Protein AF-A0AAD9X0M2-F1 (afdb_monomer_lite)

InterPro domains:
  IPR004158 Protein of unknown function DUF247, plant [PF03140] (26-303)
  IPR004158 Protein of unknown function DUF247, plant [PTHR31170] (20-303)

Secondary structure (DSSP, 8-state):
--GGGSHHHHTT-------PPTT--EEPPPHHHHHHHHHHHS-SS---SGGGTT-GGGHHHHHHHHHHHHHHHTTS-HHHHHHHHHHHHHHHHHHHTTEE-SSSS-SS-HHHHHHHHHHHHHHHHHHHHHHHHT---STTTS-HHHHHHHHHHTT-TTS---HHHHHHHHHHHTTT--PPPHHHHHHHHHTPPPPS----SSHHHHHHHHHHTTSPPSSS--S-----PPPHHHHHHTTPEEEEESS--GGG-EEEEEESSSEEEEEEEE-----HHHHHHHHHHHHHHHHHS-GGG-TTTTT-

pLDDT: mean 77.57, std 16.98, range [25.61, 97.94]

Sequence (304 aa):
MICFLFITGMYSIQSDKIRAPPNYCIHEVPYFFRCKSDEIFTSMLFSIGPMHYGNTELSAMEDQKRIYFEKFRSRIPDDSLEEFKSFLQREETRILNRYCYECETCPFQMDEFRRMFFYDSIFIFELLLGDYDETNDGFLNETCEQNALIKRDLLLLENQVPYFILEHLYKLLSGYQSYPSLMNLSCKFFGLRKPKQDSFTHFTDLARSSLVGVFPRDSEISNGRFLALPTAMELKKFGVIFEPVVGGSIADMKCLSAKFIVRFFKFQIPHLEVNILSECIFQNVMAFEICTYKLKYCHVCNFL

Structure (mmCIF, N/CA/C/O backbone):
data_AF-A0AAD9X0M2-F1
#
_entry.id   AF-A0AAD9X0M2-F1
#
loop_
_atom_site.group_PDB
_atom_site.id
_atom_site.type_symbol
_atom_site.label_atom_id
_atom_site.label_alt_id
_atom_site.label_comp_id
_atom_site.label_asym_id
_atom_site.label_entity_id
_atom_site.label_seq_id
_atom_site.pdbx_PDB_ins_code
_atom_site.Cartn_x
_atom_site.Cartn_y
_atom_site.Cartn_z
_atom_site.occupancy
_atom_site.B_iso_or_equiv
_atom_site.auth_seq_id
_atom_site.auth_comp_id
_atom_site.auth_asym_id
_atom_site.auth_atom_id
_atom_site.pdbx_PDB_model_num
ATOM 1 N N . MET A 1 1 ? 4.010 -7.985 -25.913 1.00 28.84 1 MET A N 1
ATOM 2 C CA . MET A 1 1 ? 5.074 -7.337 -26.722 1.00 28.84 1 MET A CA 1
ATOM 3 C C . MET A 1 1 ? 4.571 -5.990 -27.261 1.00 28.84 1 MET A C 1
ATOM 5 O O . MET A 1 1 ? 4.515 -5.802 -28.467 1.00 28.84 1 MET A O 1
ATOM 9 N N . ILE A 1 2 ? 4.151 -5.077 -26.369 1.00 25.61 2 ILE A N 1
ATOM 10 C CA . ILE A 1 2 ? 3.570 -3.758 -26.724 1.00 25.61 2 ILE A CA 1
ATOM 11 C C . ILE A 1 2 ? 4.231 -2.592 -25.939 1.00 25.61 2 ILE A C 1
ATOM 13 O O . ILE A 1 2 ? 4.160 -1.453 -26.384 1.00 25.61 2 ILE A O 1
ATOM 17 N N . CYS A 1 3 ? 4.980 -2.840 -24.854 1.00 31.09 3 CYS A N 1
ATOM 18 C CA . CYS A 1 3 ? 5.477 -1.759 -23.981 1.00 31.09 3 CYS A CA 1
ATOM 19 C C . CYS A 1 3 ? 6.647 -0.910 -24.530 1.00 31.09 3 CYS A C 1
ATOM 21 O O . CYS A 1 3 ? 6.732 0.271 -24.214 1.00 31.09 3 CYS A O 1
ATOM 23 N N . PHE A 1 4 ? 7.505 -1.441 -25.409 1.00 34.78 4 PHE A N 1
ATOM 24 C CA . PHE A 1 4 ? 8.792 -0.792 -25.728 1.00 34.78 4 PHE A CA 1
ATOM 25 C C . PHE A 1 4 ? 8.733 0.456 -26.632 1.00 34.78 4 PHE A C 1
ATOM 27 O O . PHE A 1 4 ? 9.728 1.166 -26.747 1.00 34.78 4 PHE A O 1
ATOM 34 N N . LEU A 1 5 ? 7.615 0.738 -27.311 1.00 28.83 5 LEU A N 1
ATOM 35 C CA . LEU A 1 5 ? 7.560 1.791 -28.343 1.00 28.83 5 LEU A CA 1
ATOM 36 C C . LEU A 1 5 ? 7.372 3.222 -27.805 1.00 28.83 5 LEU A C 1
ATOM 38 O O . LEU A 1 5 ? 7.461 4.161 -28.590 1.00 28.83 5 LEU A O 1
ATOM 42 N N . PHE A 1 6 ? 7.111 3.421 -26.509 1.00 41.66 6 PHE A N 1
ATOM 43 C CA . PHE A 1 6 ? 6.518 4.685 -26.039 1.00 41.66 6 PHE A CA 1
ATOM 44 C C . PHE A 1 6 ? 7.316 5.484 -25.009 1.00 41.66 6 PHE A C 1
ATOM 46 O O . PHE A 1 6 ? 6.969 6.639 -24.766 1.00 41.66 6 PHE A O 1
ATOM 53 N N . ILE A 1 7 ? 8.404 4.934 -24.470 1.00 44.00 7 ILE A N 1
ATOM 54 C CA . ILE A 1 7 ? 9.217 5.602 -23.443 1.00 44.00 7 ILE A CA 1
ATOM 55 C C . ILE A 1 7 ? 9.746 6.959 -23.955 1.00 44.00 7 ILE A C 1
ATOM 57 O O . ILE A 1 7 ? 9.705 7.956 -23.242 1.00 44.00 7 ILE A O 1
ATOM 61 N N . THR A 1 8 ? 10.119 7.060 -25.237 1.00 39.28 8 THR A N 1
ATOM 62 C CA . THR A 1 8 ? 10.645 8.298 -25.844 1.00 39.28 8 THR A CA 1
ATOM 63 C C . THR A 1 8 ? 9.617 9.427 -25.987 1.00 39.28 8 THR A C 1
ATOM 65 O O . THR A 1 8 ? 10.009 10.591 -25.945 1.00 39.28 8 THR A O 1
ATOM 68 N N . GLY A 1 9 ? 8.320 9.118 -26.111 1.00 37.53 9 GLY A N 1
ATOM 69 C CA . GLY A 1 9 ? 7.240 10.116 -26.192 1.00 37.53 9 GLY A CA 1
ATOM 70 C C . GLY A 1 9 ? 6.707 10.580 -24.831 1.00 37.53 9 GLY A C 1
ATOM 71 O O . GLY A 1 9 ? 6.019 11.594 -24.750 1.00 37.53 9 GLY A O 1
ATOM 72 N N . MET A 1 10 ? 7.030 9.857 -23.755 1.00 43.94 10 MET A N 1
ATOM 73 C CA . MET A 1 10 ? 6.587 10.164 -22.388 1.00 43.94 10 MET A CA 1
ATOM 74 C C . MET A 1 10 ? 7.434 11.266 -21.732 1.00 43.94 10 MET A C 1
ATOM 76 O O . MET A 1 10 ? 6.957 11.976 -20.853 1.00 43.94 10 MET A O 1
ATOM 80 N N . TYR A 1 11 ? 8.668 11.473 -22.200 1.00 45.69 11 TYR A N 1
ATOM 81 C CA . TYR A 1 11 ? 9.598 12.463 -21.642 1.00 45.69 11 TYR A CA 1
ATOM 82 C C . TYR A 1 11 ? 9.316 13.921 -22.040 1.00 45.69 11 TYR A C 1
ATOM 84 O O . TYR A 1 11 ? 9.927 14.828 -21.478 1.00 45.69 11 TYR A O 1
ATOM 92 N N . SER A 1 12 ? 8.417 14.164 -22.999 1.00 36.25 12 SER A N 1
ATOM 93 C CA . SER A 1 12 ? 8.035 15.513 -23.449 1.00 36.25 12 SER A CA 1
ATOM 94 C C . SER A 1 12 ? 6.849 16.119 -22.693 1.00 36.25 12 SER A C 1
ATOM 96 O O . SER A 1 12 ? 6.500 17.265 -22.955 1.00 36.25 12 SER A O 1
ATOM 98 N N . ILE A 1 13 ? 6.240 15.388 -21.754 1.00 44.09 13 ILE A N 1
ATOM 99 C CA . ILE A 1 13 ? 5.098 15.859 -20.960 1.00 44.09 13 ILE A CA 1
ATOM 100 C C . ILE A 1 13 ? 5.525 15.899 -19.489 1.00 44.09 13 ILE A C 1
ATOM 102 O O . ILE A 1 13 ? 5.068 15.123 -18.659 1.00 44.09 13 ILE A O 1
ATOM 106 N N . GLN A 1 14 ? 6.443 16.808 -19.151 1.00 44.19 14 GLN A N 1
ATOM 107 C CA . GLN A 1 14 ? 6.426 17.357 -17.798 1.00 44.19 14 GLN A CA 1
ATOM 108 C C . GLN A 1 14 ? 5.187 18.243 -17.737 1.00 44.19 14 GLN A C 1
ATOM 110 O O . GLN A 1 14 ? 5.189 19.342 -18.285 1.00 44.19 14 GLN A O 1
ATOM 115 N N . SER A 1 15 ? 4.116 17.706 -17.153 1.00 42.31 15 SER A N 1
ATOM 116 C CA . SER A 1 15 ? 2.872 18.423 -16.904 1.00 42.31 15 SER A CA 1
ATOM 117 C C . SER A 1 15 ? 3.169 19.767 -16.244 1.00 42.31 15 SER A C 1
ATOM 119 O O . SER A 1 15 ? 3.969 19.846 -15.303 1.00 42.31 15 SER A O 1
ATOM 121 N N . ASP A 1 16 ? 2.524 20.812 -16.755 1.00 39.00 16 ASP A N 1
ATOM 122 C CA . ASP A 1 16 ? 2.524 22.143 -16.167 1.00 39.00 16 ASP A CA 1
ATOM 123 C C . ASP A 1 16 ? 2.299 22.069 -14.651 1.00 39.00 16 ASP A C 1
ATOM 125 O O . ASP A 1 16 ? 1.544 21.239 -14.148 1.00 39.00 16 ASP A O 1
ATOM 129 N N . LYS A 1 17 ? 3.039 22.906 -13.917 1.00 43.25 17 LYS A N 1
ATOM 130 C CA . LYS A 1 17 ? 3.187 22.874 -12.456 1.00 43.25 17 LYS A CA 1
ATOM 131 C C . LYS A 1 17 ? 1.839 22.852 -11.720 1.00 43.25 17 LYS A C 1
ATOM 133 O O . LYS A 1 17 ? 1.318 23.907 -11.365 1.00 43.25 17 LYS A O 1
ATOM 138 N N . ILE A 1 18 ? 1.363 21.660 -11.372 1.00 52.28 18 ILE A N 1
ATOM 139 C CA . ILE A 1 18 ? 0.452 21.460 -10.243 1.00 52.28 18 ILE A CA 1
ATOM 140 C C . ILE A 1 18 ? 1.212 21.925 -8.991 1.00 52.28 18 ILE A C 1
ATOM 142 O O . ILE A 1 18 ? 2.355 21.516 -8.754 1.00 52.28 18 ILE A O 1
ATOM 146 N N . ARG A 1 19 ? 0.627 22.838 -8.208 1.00 56.19 19 ARG A N 1
ATOM 147 C CA . ARG A 1 19 ? 1.177 23.290 -6.918 1.00 56.19 19 ARG A CA 1
ATOM 148 C C . ARG A 1 19 ? 0.982 22.179 -5.883 1.00 56.19 19 ARG A C 1
ATOM 150 O O . ARG A 1 19 ? 0.115 22.250 -5.025 1.00 56.19 19 ARG A O 1
ATOM 157 N N . ALA A 1 20 ? 1.780 21.125 -5.997 1.00 62.91 20 ALA A N 1
ATOM 158 C CA . ALA A 1 20 ? 1.679 19.984 -5.105 1.00 62.91 20 ALA A CA 1
ATOM 159 C C . ALA A 1 20 ? 2.185 20.332 -3.686 1.00 62.91 20 ALA A C 1
ATOM 161 O O . ALA A 1 20 ? 3.167 21.079 -3.547 1.00 62.91 20 ALA A O 1
ATOM 162 N N . PRO A 1 21 ? 1.540 19.807 -2.626 1.00 67.31 21 PRO A N 1
ATOM 163 C CA . PRO A 1 21 ? 1.948 20.055 -1.248 1.00 67.31 21 PRO A CA 1
ATOM 164 C C . PRO A 1 21 ? 3.347 19.484 -0.964 1.00 67.31 21 PRO A C 1
ATOM 166 O O . PRO A 1 21 ? 3.799 18.560 -1.636 1.00 67.31 21 PRO A O 1
ATOM 169 N N . PRO A 1 22 ? 4.085 19.999 0.032 1.00 67.69 22 PRO A N 1
ATOM 170 C CA . PRO A 1 22 ? 5.411 19.481 0.347 1.00 67.69 22 PRO A CA 1
ATOM 171 C C . PRO A 1 22 ? 5.335 18.014 0.803 1.00 67.69 22 PRO A C 1
ATOM 173 O O . PRO A 1 22 ? 4.632 17.687 1.757 1.00 67.69 22 PRO A O 1
ATOM 176 N N . ASN A 1 23 ? 6.145 17.149 0.183 1.00 79.31 23 ASN A N 1
ATOM 177 C CA . ASN A 1 23 ? 6.247 15.710 0.478 1.00 79.31 23 ASN A CA 1
ATOM 178 C C . ASN A 1 23 ? 5.006 14.864 0.122 1.00 79.31 23 ASN A C 1
ATOM 180 O O . ASN A 1 23 ? 4.754 13.847 0.783 1.00 79.31 23 ASN A O 1
ATOM 184 N N . TYR A 1 24 ? 4.253 15.271 -0.898 1.00 86.69 24 TYR A N 1
ATOM 185 C CA . TYR A 1 24 ? 3.290 14.408 -1.578 1.00 86.69 24 TYR A CA 1
ATOM 186 C C . TYR A 1 24 ? 3.961 13.177 -2.196 1.00 86.69 24 TYR A C 1
ATOM 188 O O . TYR A 1 24 ? 5.129 13.226 -2.590 1.00 86.69 24 TYR A O 1
ATOM 196 N N . CYS A 1 25 ? 3.230 12.068 -2.239 1.00 89.25 25 CYS A N 1
ATOM 197 C CA . CYS A 1 25 ? 3.705 10.801 -2.796 1.00 89.25 25 CYS A CA 1
ATOM 198 C C . CYS A 1 25 ? 2.594 9.930 -3.398 1.00 89.25 25 CYS A C 1
ATOM 200 O O . CYS A 1 25 ? 2.896 9.005 -4.138 1.00 89.25 25 CYS A O 1
ATOM 202 N N . ILE A 1 26 ? 1.323 10.229 -3.129 1.00 91.25 26 ILE A N 1
ATOM 203 C CA . ILE A 1 26 ? 0.173 9.547 -3.723 1.00 91.25 26 ILE A CA 1
ATOM 204 C C . ILE A 1 26 ? -0.357 10.443 -4.840 1.00 91.25 26 ILE A C 1
ATOM 206 O O . ILE A 1 26 ? -0.657 11.616 -4.605 1.00 91.25 26 ILE A O 1
ATOM 210 N N . HIS A 1 27 ? -0.429 9.912 -6.056 1.00 88.50 27 HIS A N 1
ATOM 211 C CA . HIS A 1 27 ? -0.705 10.682 -7.265 1.00 88.50 27 HIS A CA 1
ATOM 212 C C . HIS A 1 27 ? -1.920 10.132 -8.001 1.00 88.50 27 HIS A C 1
ATOM 214 O O . HIS A 1 27 ? -2.142 8.924 -8.008 1.00 88.50 27 HIS A O 1
ATOM 220 N N . GLU A 1 28 ? -2.632 11.012 -8.696 1.00 87.69 28 GLU A N 1
ATOM 221 C CA . GLU A 1 28 ? -3.485 10.576 -9.795 1.00 87.69 28 GLU A CA 1
ATOM 222 C C . GLU A 1 28 ? -2.625 9.983 -10.914 1.00 87.69 28 GLU A C 1
ATOM 224 O O . GLU A 1 28 ? -1.507 10.439 -11.194 1.00 87.69 28 GLU A O 1
ATOM 229 N N . VAL A 1 29 ? -3.133 8.931 -11.543 1.00 88.75 29 VAL A N 1
ATOM 230 C CA . VAL A 1 29 ? -2.498 8.288 -12.681 1.00 88.75 29 VAL A CA 1
ATOM 231 C C . VAL A 1 29 ? -2.605 9.238 -13.874 1.00 88.75 29 VAL A C 1
ATOM 233 O O . VAL A 1 29 ? -3.710 9.611 -14.274 1.00 88.75 29 VAL A O 1
ATOM 236 N N . PRO A 1 30 ? -1.476 9.602 -14.509 1.00 86.12 30 PRO A N 1
ATOM 237 C CA . PRO A 1 30 ? -1.498 10.504 -15.650 1.00 86.12 30 PRO A CA 1
ATOM 238 C C . PRO A 1 30 ? -2.404 10.012 -16.782 1.00 86.12 30 PRO A C 1
ATOM 240 O O . PRO A 1 30 ? -2.395 8.831 -17.139 1.00 86.12 30 PRO A O 1
ATOM 243 N N . TYR A 1 31 ? -3.101 10.942 -17.438 1.00 84.31 31 TYR A N 1
ATOM 244 C CA . TYR A 1 31 ? -4.045 10.643 -18.524 1.00 84.31 31 TYR A CA 1
ATOM 245 C C . TYR A 1 31 ? -3.481 9.706 -19.604 1.00 84.31 31 TYR A C 1
ATOM 247 O O . TYR A 1 31 ? -4.188 8.834 -20.102 1.00 84.31 31 TYR A O 1
ATOM 255 N N . PHE A 1 32 ? -2.202 9.840 -19.968 1.00 82.38 32 PHE A N 1
ATOM 256 C CA . PHE A 1 32 ? -1.602 9.017 -21.022 1.00 82.38 32 PHE A CA 1
ATOM 257 C C . PHE A 1 32 ? -1.454 7.527 -20.649 1.00 82.38 32 PHE A C 1
ATOM 259 O O . PHE A 1 32 ? -1.269 6.693 -21.539 1.00 82.38 32 PHE A O 1
ATOM 266 N N . PHE A 1 33 ? -1.486 7.192 -19.355 1.00 86.31 33 PHE A N 1
ATOM 267 C CA . PHE A 1 33 ? -1.573 5.813 -18.877 1.00 86.31 33 PHE A CA 1
ATOM 268 C C . PHE A 1 33 ? -3.015 5.311 -18.989 1.00 86.31 33 PHE A C 1
ATOM 270 O O . PHE A 1 33 ? -3.260 4.283 -19.625 1.00 86.31 33 PHE A O 1
ATOM 277 N N . ARG A 1 34 ? -3.976 6.081 -18.460 1.00 85.31 34 ARG A N 1
ATOM 278 C CA . ARG A 1 34 ? -5.407 5.739 -18.489 1.00 85.31 34 ARG A CA 1
ATOM 279 C C . ARG A 1 34 ? -5.963 5.608 -19.906 1.00 85.31 34 ARG A C 1
ATOM 281 O O . ARG A 1 34 ? -6.685 4.662 -20.193 1.00 85.31 34 ARG A O 1
ATOM 288 N N . CYS A 1 35 ? -5.554 6.470 -20.838 1.00 86.06 35 CYS A N 1
ATOM 289 C CA . CYS A 1 35 ? -6.052 6.426 -22.217 1.00 86.06 35 CYS A CA 1
ATOM 290 C C . CYS A 1 35 ? -5.670 5.144 -22.978 1.00 86.06 35 CYS A C 1
ATOM 292 O O . CYS A 1 35 ? -6.263 4.851 -24.015 1.00 86.06 35 CYS A O 1
ATOM 294 N N . LYS A 1 36 ? -4.686 4.381 -22.484 1.00 80.12 36 LYS A N 1
ATOM 295 C CA . LYS A 1 36 ? -4.265 3.105 -23.074 1.00 80.12 36 LYS A CA 1
ATOM 296 C C . LYS A 1 36 ? -4.933 1.910 -22.409 1.00 80.12 36 LYS A C 1
ATOM 298 O O . LYS A 1 36 ? -5.242 0.935 -23.093 1.00 80.12 36 LYS A O 1
ATOM 303 N N . SER A 1 37 ? -5.078 1.948 -21.087 1.00 82.75 37 SER A N 1
ATOM 304 C CA . SER A 1 37 ? -5.523 0.799 -20.295 1.00 82.75 37 SER A CA 1
ATOM 305 C C . SER A 1 37 ? -6.135 1.252 -18.971 1.00 82.75 37 SER A C 1
ATOM 307 O O . SER A 1 37 ? -5.570 1.012 -17.907 1.00 82.75 37 SER A O 1
ATOM 309 N N . ASP A 1 38 ? -7.283 1.925 -19.036 1.00 87.38 38 ASP A N 1
ATOM 310 C CA . ASP A 1 38 ? -7.969 2.461 -17.853 1.00 87.38 38 ASP A CA 1
ATOM 311 C C . ASP A 1 38 ? -8.267 1.379 -16.801 1.00 87.38 38 ASP A C 1
ATOM 313 O O . ASP A 1 38 ? -8.012 1.567 -15.614 1.00 87.38 38 ASP A O 1
ATOM 317 N N . GLU A 1 39 ? -8.667 0.190 -17.255 1.00 87.19 39 GLU A N 1
ATOM 318 C CA . GLU A 1 39 ? -8.971 -0.977 -16.418 1.00 87.19 39 GLU A CA 1
ATOM 319 C C . GLU A 1 39 ? -7.810 -1.392 -15.494 1.00 87.19 39 GLU A C 1
ATOM 321 O O . GLU A 1 39 ? -8.033 -1.942 -14.417 1.00 87.19 39 GLU A O 1
ATOM 326 N N . ILE A 1 40 ? -6.554 -1.104 -15.856 1.00 87.88 40 ILE A N 1
ATOM 327 C CA . ILE A 1 40 ? -5.389 -1.435 -15.018 1.00 87.88 40 ILE A CA 1
ATOM 328 C C . ILE A 1 40 ? -5.326 -0.542 -13.772 1.00 87.88 40 ILE A C 1
ATOM 330 O O . ILE A 1 40 ? -4.827 -0.979 -12.736 1.00 87.88 40 ILE A O 1
ATOM 334 N N . PHE A 1 41 ? -5.855 0.679 -13.858 1.00 90.12 41 PHE A N 1
ATOM 335 C CA . PHE A 1 41 ? -5.746 1.716 -12.829 1.00 90.12 41 PHE A CA 1
ATOM 336 C C . PHE A 1 41 ? -7.044 1.942 -12.043 1.00 90.12 41 PHE A C 1
ATOM 338 O O . PHE A 1 41 ? -7.056 2.727 -11.099 1.00 90.12 41 PHE A O 1
ATOM 345 N N . THR A 1 42 ? -8.136 1.279 -12.420 1.00 89.94 42 THR A N 1
ATOM 346 C CA . THR A 1 42 ? -9.466 1.490 -11.831 1.00 89.94 42 THR A CA 1
ATOM 347 C C . THR A 1 42 ? -9.801 0.404 -10.815 1.00 89.94 42 THR A C 1
ATOM 349 O O . THR A 1 42 ? -9.969 -0.753 -11.189 1.00 89.94 42 THR A O 1
ATOM 352 N N . SER A 1 43 ? -9.903 0.745 -9.528 1.00 89.25 43 SER A N 1
ATOM 353 C CA . SER A 1 43 ? -10.220 -0.231 -8.470 1.00 89.25 43 SER A CA 1
ATOM 354 C C . SER A 1 43 ? -11.454 -1.086 -8.802 1.00 89.25 43 SER A C 1
ATOM 356 O O . SER A 1 43 ? -12.431 -0.568 -9.337 1.00 89.25 43 SER A O 1
ATOM 358 N N . MET A 1 44 ? -11.390 -2.396 -8.528 1.00 87.31 44 MET A N 1
ATOM 359 C CA . MET A 1 44 ? -12.440 -3.350 -8.928 1.00 87.31 44 MET A CA 1
ATOM 360 C C . MET A 1 44 ? -13.302 -3.853 -7.768 1.00 87.31 44 MET A C 1
ATOM 362 O O . MET A 1 44 ? -14.463 -4.187 -7.979 1.00 87.31 44 MET A O 1
ATOM 366 N N . LEU A 1 45 ? -12.747 -3.945 -6.563 1.00 86.81 45 LEU A N 1
ATOM 367 C CA . LEU A 1 45 ? -13.435 -4.444 -5.378 1.00 86.81 45 LEU A CA 1
ATOM 368 C C . LEU A 1 45 ? -13.690 -3.327 -4.377 1.00 86.81 45 LEU A C 1
ATOM 370 O O . LEU A 1 45 ? -14.769 -3.290 -3.786 1.00 86.81 45 LEU A O 1
ATOM 374 N N . PHE A 1 46 ? -12.714 -2.440 -4.153 1.00 86.50 46 PHE A N 1
ATOM 375 C CA . PHE A 1 46 ? -12.846 -1.438 -3.098 1.00 86.50 46 PHE A CA 1
ATOM 376 C C . PHE A 1 46 ? -11.985 -0.190 -3.222 1.00 86.50 46 PHE A C 1
ATOM 378 O O . PHE A 1 46 ? -10.840 -0.209 -3.673 1.00 86.50 46 PHE A O 1
ATOM 385 N N . SER A 1 47 ? -12.520 0.909 -2.706 1.00 89.88 47 SER A N 1
ATOM 386 C CA . SER A 1 47 ? -11.789 2.164 -2.565 1.00 89.88 47 SER A CA 1
ATOM 387 C C . SER A 1 47 ? -11.005 2.199 -1.258 1.00 89.88 47 SER A C 1
ATOM 389 O O . SER A 1 47 ? -11.489 1.735 -0.231 1.00 89.88 47 SER A O 1
ATOM 391 N N . ILE A 1 48 ? -9.819 2.787 -1.283 1.00 90.31 48 ILE A N 1
ATOM 392 C CA . ILE A 1 48 ? -8.954 3.072 -0.147 1.00 90.31 48 ILE A CA 1
ATOM 393 C C . ILE A 1 48 ? -8.484 4.507 -0.290 1.00 90.31 48 ILE A C 1
ATOM 395 O O . ILE A 1 48 ? -7.914 4.903 -1.308 1.00 90.31 48 ILE A O 1
ATOM 399 N N . GLY A 1 49 ? -8.676 5.268 0.775 1.00 88.88 49 GLY A N 1
ATOM 400 C CA . GLY A 1 49 ? -8.338 6.665 0.803 1.00 88.88 49 GLY A CA 1
ATOM 401 C C . GLY A 1 49 ? -9.245 7.515 -0.101 1.00 88.88 49 GLY A C 1
ATOM 402 O O . GLY A 1 49 ? -10.285 7.075 -0.597 1.00 88.88 49 GLY A O 1
ATOM 403 N N . PRO A 1 50 ? -8.861 8.783 -0.281 1.00 86.38 50 PRO A N 1
ATOM 404 C CA . PRO A 1 50 ? -9.771 9.838 -0.712 1.00 86.38 50 PRO A CA 1
ATOM 405 C C . PRO A 1 50 ? -10.064 9.883 -2.214 1.00 86.38 50 PRO A C 1
ATOM 407 O O . PRO A 1 50 ? -11.120 10.377 -2.592 1.00 86.38 50 PRO A O 1
ATOM 410 N N . MET A 1 51 ? -9.179 9.386 -3.084 1.00 82.50 51 MET A N 1
ATOM 411 C CA . MET A 1 51 ? -9.316 9.572 -4.542 1.00 82.50 51 MET A CA 1
ATOM 412 C C . MET A 1 51 ? -10.518 8.829 -5.144 1.00 82.50 51 MET A C 1
ATOM 414 O O . MET A 1 51 ? -11.109 9.296 -6.113 1.00 82.50 51 MET A O 1
ATOM 418 N N . HIS A 1 52 ? -10.917 7.705 -4.546 1.00 78.31 52 HIS A N 1
ATOM 419 C CA . HIS A 1 52 ? -12.051 6.898 -5.008 1.00 78.31 52 HIS A CA 1
ATOM 420 C C . HIS A 1 52 ? -13.170 6.782 -3.966 1.00 78.31 52 HIS A C 1
ATOM 422 O O . HIS A 1 52 ? -14.040 5.912 -4.076 1.00 78.31 52 HIS A O 1
ATOM 428 N N . TYR A 1 53 ? -13.138 7.614 -2.923 1.00 78.62 53 TYR A N 1
ATOM 429 C CA . TYR A 1 53 ? -14.108 7.530 -1.838 1.00 78.62 53 TYR A CA 1
ATOM 430 C C . TYR A 1 53 ? -15.527 7.865 -2.310 1.00 78.62 53 TYR A C 1
ATOM 432 O O . TYR A 1 53 ? -15.732 8.763 -3.124 1.00 78.62 53 TYR A O 1
ATOM 440 N N . GLY A 1 54 ? -16.518 7.143 -1.782 1.00 69.69 54 GLY A N 1
ATOM 441 C CA . GLY A 1 54 ? -17.927 7.372 -2.112 1.00 69.69 54 GLY A CA 1
ATOM 442 C C . GLY A 1 54 ? -18.356 6.864 -3.491 1.00 69.69 54 GLY A C 1
ATOM 443 O O . GLY A 1 54 ? -19.480 7.149 -3.906 1.00 69.69 54 GLY A O 1
ATOM 444 N N . ASN A 1 55 ? -17.515 6.094 -4.195 1.00 77.69 55 ASN A N 1
ATOM 445 C CA . ASN A 1 55 ? -17.937 5.414 -5.416 1.00 77.69 55 ASN A CA 1
ATOM 446 C C . ASN A 1 55 ? -19.080 4.434 -5.095 1.00 77.69 55 ASN A C 1
ATOM 448 O O . ASN A 1 55 ? -18.891 3.434 -4.399 1.00 77.69 55 ASN A O 1
ATOM 452 N N . THR A 1 56 ? -20.273 4.720 -5.618 1.00 74.25 56 THR A N 1
ATOM 453 C CA . THR A 1 56 ? -21.486 3.942 -5.347 1.00 74.25 56 THR A CA 1
ATOM 454 C C . THR A 1 56 ? -21.378 2.497 -5.821 1.00 74.25 56 THR A C 1
ATOM 456 O O . THR A 1 56 ? -21.964 1.615 -5.193 1.00 74.25 56 THR A O 1
ATOM 459 N N . GLU A 1 57 ? -20.594 2.240 -6.872 1.00 76.31 57 GLU A N 1
ATOM 460 C CA . GLU A 1 57 ? -20.345 0.892 -7.400 1.00 76.31 57 GLU A CA 1
ATOM 461 C C . GLU A 1 57 ? -19.547 0.020 -6.418 1.00 76.31 57 GLU A C 1
ATOM 463 O O . GLU A 1 57 ? -19.655 -1.201 -6.451 1.00 76.31 57 GLU A O 1
ATOM 468 N N . LEU A 1 58 ? -18.810 0.645 -5.491 1.00 77.19 58 LEU A N 1
ATOM 469 C CA . LEU A 1 58 ? -17.958 -0.015 -4.496 1.00 77.19 58 LEU A CA 1
ATOM 470 C C . LEU A 1 58 ? -18.529 0.080 -3.068 1.00 77.19 58 LEU A C 1
ATOM 472 O O . LEU A 1 58 ? -17.877 -0.311 -2.099 1.00 77.19 58 LEU A O 1
ATOM 476 N N . SER A 1 59 ? -19.764 0.573 -2.923 1.00 75.94 59 SER A N 1
ATOM 477 C CA . SER A 1 59 ? -20.405 0.829 -1.623 1.00 75.94 59 SER A CA 1
ATOM 478 C C . SER A 1 59 ? -20.575 -0.424 -0.760 1.00 75.94 59 SER A C 1
ATOM 480 O O . SER A 1 59 ? -20.458 -0.339 0.461 1.00 75.94 59 SER A O 1
ATOM 482 N N . ALA A 1 60 ? -20.765 -1.593 -1.382 1.00 75.00 60 ALA A N 1
ATOM 483 C CA . ALA A 1 60 ? -20.841 -2.871 -0.679 1.00 75.00 60 ALA A CA 1
ATOM 484 C C . ALA A 1 60 ? -19.566 -3.176 0.132 1.00 75.00 60 ALA A C 1
ATOM 486 O O . ALA A 1 60 ? -19.644 -3.830 1.171 1.00 75.00 60 ALA A O 1
ATOM 487 N N . MET A 1 61 ? -18.395 -2.669 -0.282 1.00 79.50 61 MET A N 1
ATOM 488 C CA . MET A 1 61 ? -17.177 -2.879 0.502 1.00 79.50 61 MET A CA 1
ATOM 489 C C . MET A 1 61 ? -17.113 -2.003 1.754 1.00 79.50 61 MET A C 1
ATOM 491 O O . MET A 1 61 ? -16.472 -2.381 2.732 1.00 79.50 61 MET A O 1
ATOM 495 N N . GLU A 1 62 ? -17.786 -0.853 1.787 1.00 85.00 62 GLU A N 1
ATOM 496 C CA . GLU A 1 62 ? -17.812 -0.036 3.006 1.00 85.00 62 GLU A CA 1
ATOM 497 C C . GLU A 1 62 ? -18.466 -0.794 4.172 1.00 85.00 62 GLU A C 1
ATOM 499 O O . GLU A 1 62 ? -18.057 -0.639 5.324 1.00 85.00 62 GLU A O 1
ATOM 504 N N . ASP A 1 63 ? -19.422 -1.680 3.880 1.00 84.56 63 ASP A N 1
ATOM 505 C CA . ASP A 1 63 ? -19.987 -2.597 4.871 1.00 84.56 63 ASP A CA 1
ATOM 506 C C . ASP A 1 63 ? -18.980 -3.672 5.294 1.00 84.56 63 ASP A C 1
ATOM 508 O O . ASP A 1 63 ? -18.835 -3.945 6.489 1.00 84.56 63 ASP A O 1
ATOM 512 N N . GLN A 1 64 ? -18.206 -4.218 4.353 1.00 85.50 64 GLN A N 1
ATOM 513 C CA . GLN A 1 64 ? -17.158 -5.187 4.672 1.00 85.50 64 GLN A CA 1
ATOM 514 C C . GLN A 1 64 ? -16.085 -4.582 5.590 1.00 85.50 64 GLN A C 1
ATOM 516 O O . GLN A 1 64 ? -15.687 -5.207 6.573 1.00 85.50 64 GLN A O 1
ATOM 521 N N . LYS A 1 65 ? -15.670 -3.331 5.357 1.00 91.19 65 LYS A N 1
ATOM 522 C CA . LYS A 1 65 ? -14.730 -2.620 6.243 1.00 91.19 65 LYS A CA 1
ATOM 523 C C . LYS A 1 65 ? -15.256 -2.501 7.676 1.00 91.19 65 LYS A C 1
ATOM 525 O O . LYS A 1 65 ? -14.470 -2.572 8.619 1.00 91.19 65 LYS A O 1
ATOM 530 N N . ARG A 1 66 ? -16.576 -2.365 7.868 1.00 90.88 66 ARG A N 1
ATOM 531 C CA . ARG A 1 66 ? -17.195 -2.358 9.207 1.00 90.88 66 ARG A CA 1
ATOM 532 C C . ARG A 1 66 ? -17.113 -3.725 9.881 1.00 90.88 66 ARG A C 1
ATOM 534 O O . ARG A 1 66 ? -16.828 -3.779 11.071 1.00 90.88 66 ARG A O 1
ATOM 541 N N . ILE A 1 67 ? -17.292 -4.814 9.134 1.00 89.44 67 ILE A N 1
ATOM 542 C CA . ILE A 1 67 ? -17.128 -6.181 9.660 1.00 89.44 67 ILE A CA 1
ATOM 543 C C . ILE A 1 67 ? -15.688 -6.395 10.147 1.00 89.44 67 ILE A C 1
ATOM 545 O O . ILE A 1 67 ? -15.470 -6.836 11.277 1.00 89.44 67 ILE A O 1
ATOM 549 N N . TYR A 1 68 ? -14.702 -6.001 9.340 1.00 91.19 68 TYR A N 1
ATOM 550 C CA . TYR A 1 68 ? -13.289 -6.057 9.726 1.00 91.19 68 TYR A CA 1
ATOM 551 C C . TYR A 1 68 ? -12.965 -5.150 10.919 1.00 91.19 68 TYR A C 1
ATOM 553 O O . TYR A 1 68 ? -12.178 -5.523 11.788 1.00 91.19 68 TYR A O 1
ATOM 561 N N . PHE A 1 69 ? -13.612 -3.988 11.018 1.00 94.44 69 PHE A N 1
ATOM 562 C CA . PHE A 1 69 ? -13.504 -3.143 12.200 1.00 94.44 69 PHE A CA 1
ATOM 563 C C . PHE A 1 69 ? -14.022 -3.835 13.467 1.00 94.44 69 PHE A C 1
ATOM 565 O O . PHE A 1 69 ? -13.338 -3.783 14.485 1.00 94.44 69 PHE A O 1
ATOM 572 N N . GLU A 1 70 ? -15.170 -4.515 13.432 1.00 92.50 70 GLU A N 1
ATOM 573 C CA . GLU A 1 70 ? -15.673 -5.248 14.605 1.00 92.50 70 GLU A CA 1
ATOM 574 C C . GLU A 1 70 ? -14.732 -6.401 15.002 1.00 92.50 70 GLU A C 1
ATOM 576 O O . GLU A 1 70 ? -14.458 -6.607 16.189 1.00 92.50 70 GLU A O 1
ATOM 581 N N . LYS A 1 71 ? -14.143 -7.097 14.017 1.00 89.00 71 LYS A N 1
ATOM 582 C CA . LYS A 1 71 ? -13.097 -8.111 14.246 1.00 89.00 71 LYS A CA 1
ATOM 583 C C . LYS A 1 71 ? -11.873 -7.511 14.941 1.00 89.00 71 LYS A C 1
ATOM 585 O O . LYS A 1 71 ? -11.412 -8.061 15.944 1.00 89.00 71 LYS A O 1
ATOM 590 N N . PHE A 1 72 ? -11.380 -6.370 14.461 1.00 90.88 72 PHE A N 1
ATOM 591 C CA . PHE A 1 72 ? -10.278 -5.637 15.083 1.00 90.88 72 PHE A CA 1
ATOM 592 C C . PHE A 1 72 ? -10.635 -5.191 16.508 1.00 90.88 72 PHE A C 1
ATOM 594 O O . PHE A 1 72 ? -9.902 -5.470 17.456 1.00 90.88 72 PHE A O 1
ATOM 601 N N . ARG A 1 73 ? -11.803 -4.562 16.678 1.00 92.00 73 ARG A N 1
ATOM 602 C CA . ARG A 1 73 ? -12.299 -4.044 17.957 1.00 92.00 73 ARG A CA 1
ATOM 603 C C . ARG A 1 73 ? -12.393 -5.132 19.023 1.00 92.00 73 ARG A C 1
ATOM 605 O O . ARG A 1 73 ? -12.052 -4.879 20.171 1.00 92.00 73 ARG A O 1
ATOM 612 N N . SER A 1 74 ? -12.795 -6.347 18.652 1.00 89.38 74 SER A N 1
ATOM 613 C CA . SER A 1 74 ? -12.903 -7.469 19.596 1.00 89.38 74 SER A CA 1
ATOM 614 C C . SER A 1 74 ? -11.574 -7.863 20.261 1.00 89.38 74 SER A C 1
ATOM 616 O O . SER A 1 74 ? -11.583 -8.508 21.310 1.00 89.38 74 SER A O 1
ATOM 618 N N . ARG A 1 75 ? -10.431 -7.480 19.671 1.00 86.94 75 ARG A N 1
ATOM 619 C CA . ARG A 1 75 ? -9.088 -7.845 20.145 1.00 86.94 75 ARG A CA 1
ATOM 620 C C . ARG A 1 75 ? -8.344 -6.706 20.836 1.00 86.94 75 ARG A C 1
ATOM 622 O O . ARG A 1 75 ? -7.319 -6.974 21.457 1.00 86.94 75 ARG A O 1
ATOM 629 N N . ILE A 1 76 ? -8.829 -5.467 20.729 1.00 88.00 76 ILE A N 1
ATOM 630 C CA . ILE A 1 76 ? -8.077 -4.256 21.079 1.00 88.00 76 ILE A CA 1
ATOM 631 C C . ILE A 1 76 ? -8.794 -3.438 22.150 1.00 88.00 76 ILE A C 1
ATOM 633 O O . ILE A 1 76 ? -10.003 -3.247 22.046 1.00 88.00 76 ILE A O 1
ATOM 637 N N . PRO A 1 77 ? -8.081 -2.928 23.175 1.00 89.75 77 PRO A N 1
ATOM 638 C CA . PRO A 1 77 ? -8.704 -2.079 24.184 1.00 89.75 77 PRO A CA 1
ATOM 639 C C . PRO A 1 77 ? -9.251 -0.784 23.587 1.00 89.75 77 PRO A C 1
ATOM 641 O O . PRO A 1 77 ? -8.631 -0.195 22.697 1.00 89.75 77 PRO A O 1
ATOM 644 N N . ASP A 1 78 ? -10.354 -0.288 24.152 1.00 90.75 78 ASP A N 1
ATOM 645 C CA . ASP A 1 78 ? -10.969 0.972 23.719 1.00 90.75 78 ASP A CA 1
ATOM 646 C C . ASP A 1 78 ? -9.966 2.147 23.772 1.00 90.75 78 ASP A C 1
ATOM 648 O O . ASP A 1 78 ? -9.928 2.955 22.846 1.00 90.75 78 ASP A O 1
ATOM 652 N N . ASP A 1 79 ? -9.067 2.187 24.764 1.00 92.44 79 ASP A N 1
ATOM 653 C CA . ASP A 1 79 ? -8.023 3.221 24.876 1.00 92.44 79 ASP A CA 1
ATOM 654 C C . ASP A 1 79 ? -7.076 3.256 23.663 1.00 92.44 79 ASP A C 1
ATOM 656 O O . ASP A 1 79 ? -6.678 4.328 23.207 1.00 92.44 79 ASP A O 1
ATOM 660 N N . SER A 1 80 ? -6.724 2.095 23.097 1.00 92.62 80 SER A N 1
ATOM 661 C CA . SER A 1 80 ? -5.895 2.037 21.882 1.00 92.62 80 SER A CA 1
ATOM 662 C C . SER A 1 80 ? -6.656 2.538 20.657 1.00 92.62 80 SER A C 1
ATOM 664 O O . SER A 1 80 ? -6.064 3.138 19.759 1.00 92.62 80 SER A O 1
ATOM 666 N N . LEU A 1 81 ? -7.974 2.327 20.619 1.00 93.75 81 LEU A N 1
ATOM 667 C CA . LEU A 1 81 ? -8.816 2.835 19.544 1.00 93.75 81 LEU A CA 1
ATOM 668 C C . LEU A 1 81 ? -8.955 4.359 19.602 1.00 93.75 81 LEU A C 1
ATOM 670 O O . LEU A 1 81 ? -8.881 5.026 18.568 1.00 93.75 81 LEU A O 1
ATOM 674 N N . GLU A 1 82 ? -9.127 4.910 20.802 1.00 95.25 82 GLU A N 1
ATOM 675 C CA . GLU A 1 82 ? -9.160 6.356 21.018 1.00 95.25 82 GLU A CA 1
ATOM 676 C C . GLU A 1 82 ? -7.801 7.010 20.738 1.00 95.25 82 GLU A C 1
ATOM 678 O O . GLU A 1 82 ? -7.756 8.089 20.137 1.00 95.25 82 GLU A O 1
ATOM 683 N N . GLU A 1 83 ? -6.686 6.341 21.058 1.00 95.50 83 GLU A N 1
ATOM 684 C CA . GLU A 1 83 ? -5.357 6.807 20.645 1.00 95.50 83 GLU A CA 1
ATOM 685 C C . GLU A 1 83 ? -5.230 6.833 19.118 1.00 95.50 83 GLU A C 1
ATOM 687 O O . GLU A 1 83 ? -4.750 7.823 18.566 1.00 95.50 83 GLU A O 1
ATOM 692 N N . PHE A 1 84 ? -5.723 5.812 18.407 1.00 96.31 84 PHE A N 1
ATOM 693 C CA . PHE A 1 84 ? -5.669 5.804 16.944 1.00 96.31 84 PHE A CA 1
ATOM 694 C C . PHE A 1 84 ? -6.494 6.940 16.319 1.00 96.31 84 PHE A C 1
ATOM 696 O O . PHE A 1 84 ? -6.019 7.629 15.413 1.00 96.31 84 PHE A O 1
ATOM 703 N N . LYS A 1 85 ? -7.702 7.202 16.834 1.00 96.56 85 LYS A N 1
ATOM 704 C CA . LYS A 1 85 ? -8.519 8.353 16.406 1.00 96.56 85 LYS A CA 1
ATOM 705 C C . LYS A 1 85 ? -7.803 9.678 16.672 1.00 96.56 85 LYS A C 1
ATOM 707 O O . LYS A 1 85 ? -7.762 10.542 15.794 1.00 96.56 85 LYS A O 1
ATOM 712 N N . SER A 1 86 ? -7.202 9.818 17.853 1.00 97.19 86 SER A N 1
ATOM 713 C CA . SER A 1 86 ? -6.442 11.008 18.250 1.00 97.19 86 SER A CA 1
ATOM 714 C C . SER A 1 86 ? -5.202 11.209 17.376 1.00 97.19 86 SER A C 1
ATOM 716 O O . SER A 1 86 ? -4.868 12.335 17.013 1.00 97.19 86 SER A O 1
ATOM 718 N N . PHE A 1 87 ? -4.523 10.127 16.995 1.00 97.94 87 PHE A N 1
ATOM 719 C CA . PHE A 1 87 ? -3.417 10.151 16.044 1.00 97.94 87 PHE A CA 1
ATOM 720 C C . PHE A 1 87 ? -3.862 10.659 14.669 1.00 97.94 87 PHE A C 1
ATOM 722 O O . PHE A 1 87 ? -3.238 11.579 14.140 1.00 97.94 87 PHE A O 1
ATOM 729 N N . LEU A 1 88 ? -4.961 10.129 14.117 1.00 97.19 88 LEU A N 1
ATOM 730 C CA . LEU A 1 88 ? -5.487 10.585 12.826 1.00 97.19 88 LEU A CA 1
ATOM 731 C C . LEU A 1 88 ? -5.842 12.073 12.856 1.00 97.19 88 LEU A C 1
ATOM 733 O O . LEU A 1 88 ? -5.504 12.785 11.916 1.00 97.19 88 LEU A O 1
ATOM 737 N N . GLN A 1 89 ? -6.442 12.552 13.950 1.00 96.25 89 GLN A N 1
ATOM 738 C CA . GLN A 1 89 ? -6.744 13.972 14.144 1.00 96.25 89 GLN A CA 1
ATOM 739 C C . GLN A 1 89 ? -5.478 14.845 14.214 1.00 96.25 89 GLN A C 1
ATOM 741 O O . GLN A 1 89 ? -5.441 15.931 13.642 1.00 96.25 89 GLN A O 1
ATOM 746 N N . ARG A 1 90 ? -4.421 14.390 14.899 1.00 96.88 90 ARG A N 1
ATOM 747 C CA . ARG A 1 90 ? -3.151 15.135 14.990 1.00 96.88 90 ARG A CA 1
ATOM 748 C C . ARG A 1 90 ? -2.401 15.193 13.659 1.00 96.88 90 ARG A C 1
ATOM 750 O O . ARG A 1 90 ? -1.710 16.173 13.395 1.00 96.88 90 ARG A O 1
ATOM 757 N N . GLU A 1 91 ? -2.521 14.156 12.835 1.00 95.62 91 GLU A N 1
ATOM 758 C CA . GLU A 1 91 ? -1.759 14.017 11.592 1.00 95.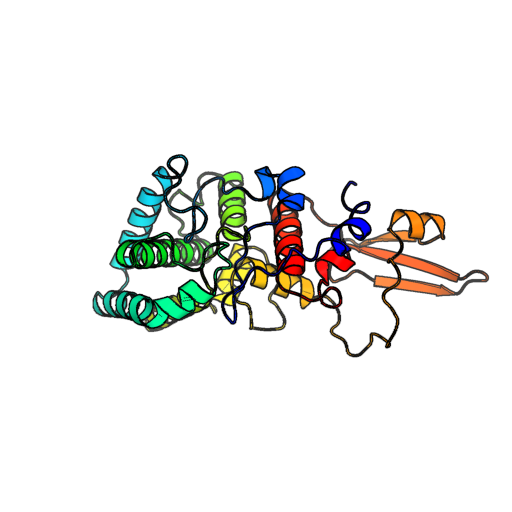62 91 GLU A CA 1
ATOM 759 C C . GLU A 1 91 ? -2.530 14.450 10.333 1.00 95.62 91 GLU A C 1
ATOM 761 O O . GLU A 1 91 ? -1.955 14.373 9.250 1.00 95.62 91 GLU A O 1
ATOM 766 N N . GLU A 1 92 ? -3.773 14.943 10.430 1.00 92.06 92 GLU A N 1
ATOM 767 C CA . GLU A 1 92 ? -4.634 15.304 9.281 1.00 92.06 92 GLU A CA 1
ATOM 768 C C . GLU A 1 92 ? -3.892 16.076 8.187 1.00 92.06 92 GLU A C 1
ATOM 770 O O . GLU A 1 92 ? -3.854 15.646 7.036 1.00 92.06 92 GLU A O 1
ATOM 775 N N . THR A 1 93 ? -3.227 17.175 8.549 1.00 89.94 93 THR A N 1
ATOM 776 C CA . THR A 1 93 ? -2.461 18.005 7.609 1.00 89.94 93 THR A CA 1
ATOM 777 C C . THR A 1 93 ? -1.348 17.217 6.925 1.00 89.94 93 THR A C 1
ATOM 779 O O . THR A 1 93 ? -1.099 17.383 5.732 1.00 89.94 93 THR A O 1
ATOM 782 N N . ARG A 1 94 ? -0.657 16.339 7.658 1.00 92.62 94 ARG A N 1
ATOM 783 C CA . ARG A 1 94 ? 0.406 15.507 7.089 1.00 92.62 94 ARG A CA 1
ATOM 784 C C . ARG A 1 94 ? -0.167 14.447 6.155 1.00 92.62 94 ARG A C 1
ATOM 786 O O . ARG A 1 94 ? 0.455 14.194 5.128 1.00 92.62 94 ARG A O 1
ATOM 793 N N . ILE A 1 95 ? -1.307 13.847 6.504 1.00 92.88 95 ILE A N 1
ATOM 794 C CA . ILE A 1 95 ? -2.019 12.877 5.663 1.00 92.88 95 ILE A CA 1
ATOM 795 C C . ILE A 1 95 ? -2.461 13.565 4.371 1.00 92.88 95 ILE A C 1
ATOM 797 O O . ILE A 1 95 ? -2.108 13.094 3.297 1.00 92.88 95 ILE A O 1
ATOM 801 N N . LEU A 1 96 ? -3.132 14.717 4.465 1.00 88.81 96 LEU A N 1
ATOM 802 C CA . LEU A 1 96 ? -3.561 15.523 3.318 1.00 88.81 96 LEU A CA 1
ATOM 803 C C . LEU A 1 96 ? -2.394 15.874 2.394 1.00 88.81 96 LEU A C 1
ATOM 805 O O . LEU A 1 96 ? -2.485 15.672 1.187 1.00 88.81 96 LEU A O 1
ATOM 809 N N . ASN A 1 97 ? -1.262 16.293 2.961 1.00 89.12 97 ASN A N 1
ATOM 810 C CA . ASN A 1 97 ? -0.062 16.630 2.197 1.00 89.12 97 ASN A CA 1
ATOM 811 C C . ASN A 1 97 ? 0.589 15.432 1.484 1.00 89.12 97 ASN A C 1
ATOM 813 O O . ASN A 1 97 ? 1.534 15.642 0.726 1.00 89.12 97 ASN A O 1
ATOM 817 N N . ARG A 1 98 ? 0.140 14.186 1.712 1.00 90.81 98 ARG A N 1
ATOM 818 C CA . ARG A 1 98 ? 0.595 13.020 0.933 1.00 90.81 98 ARG A CA 1
ATOM 819 C C . ARG A 1 98 ? -0.069 12.912 -0.429 1.00 90.81 98 ARG A C 1
ATOM 821 O O . ARG A 1 98 ? 0.512 12.266 -1.296 1.00 90.81 98 ARG A O 1
ATOM 828 N N . TYR A 1 99 ? -1.223 13.536 -0.621 1.00 88.56 99 TYR A N 1
ATOM 829 C CA . TYR A 1 99 ? -2.012 13.406 -1.837 1.00 88.56 99 TYR A CA 1
ATOM 830 C C . TYR A 1 99 ? -1.756 14.575 -2.785 1.00 88.56 99 TYR A C 1
ATOM 832 O O . TYR A 1 99 ? -1.765 15.742 -2.391 1.00 88.56 99 TYR A O 1
ATOM 840 N N . CYS A 1 100 ? -1.526 14.248 -4.051 1.00 81.44 100 CYS A N 1
ATOM 841 C CA . CYS A 1 100 ? -1.443 15.203 -5.143 1.00 81.44 100 CYS A CA 1
ATOM 842 C C . CYS A 1 100 ? -2.847 15.504 -5.667 1.00 81.44 100 CYS A C 1
ATOM 844 O O . CYS A 1 100 ? -3.258 14.931 -6.670 1.00 81.44 100 CYS A O 1
ATOM 846 N N . TYR A 1 101 ? -3.589 16.376 -4.991 1.00 69.75 101 TYR A N 1
ATOM 847 C CA . TYR A 1 101 ? -4.846 16.877 -5.543 1.00 69.75 101 TYR A CA 1
ATOM 848 C C . TYR A 1 101 ? -4.583 17.955 -6.596 1.00 69.75 101 TYR A C 1
ATOM 850 O O . TYR A 1 101 ? -3.682 18.781 -6.436 1.00 69.75 101 TYR A O 1
ATOM 858 N N . GLU A 1 102 ? -5.414 17.998 -7.637 1.00 58.41 102 GLU A N 1
ATOM 859 C CA . GLU A 1 102 ? -5.465 19.148 -8.548 1.00 58.41 102 GLU A CA 1
ATOM 860 C C . GLU A 1 102 ? -6.006 20.414 -7.848 1.00 58.41 102 GLU A C 1
ATOM 862 O O . GLU A 1 102 ? -5.689 21.535 -8.246 1.00 58.41 102 GLU A O 1
ATOM 867 N N . CYS A 1 103 ? -6.790 20.245 -6.775 1.00 51.41 103 CYS A N 1
ATOM 868 C CA . CYS A 1 103 ? -7.388 21.323 -5.986 1.00 51.41 103 CYS A CA 1
ATOM 869 C C . CYS A 1 103 ? -6.594 21.611 -4.695 1.00 51.41 103 CYS A C 1
ATOM 871 O O . CYS A 1 103 ? -6.157 20.690 -4.010 1.00 51.41 103 CYS A O 1
ATOM 873 N N . GLU A 1 104 ? -6.455 22.890 -4.313 1.00 51.53 104 GLU A N 1
ATOM 874 C CA . GLU A 1 104 ? -5.721 23.323 -3.103 1.00 51.53 104 GLU A CA 1
ATOM 875 C C . GLU A 1 104 ? -6.405 22.914 -1.776 1.00 51.53 104 GLU A C 1
ATOM 877 O O . GLU A 1 104 ? -5.815 23.060 -0.705 1.00 51.53 104 GLU A O 1
ATOM 882 N N . THR A 1 105 ? -7.639 22.399 -1.818 1.00 56.06 105 THR A N 1
ATOM 883 C CA . THR A 1 105 ? -8.442 22.063 -0.631 1.00 56.06 105 THR A CA 1
ATOM 884 C C . THR A 1 105 ? -8.891 20.607 -0.627 1.00 56.06 105 THR A C 1
ATOM 886 O O . THR A 1 105 ? -9.271 20.075 -1.669 1.00 56.06 105 THR A O 1
ATOM 889 N N . CYS A 1 106 ? -8.923 19.988 0.561 1.00 65.31 106 CYS A N 1
ATOM 890 C CA . CYS A 1 106 ? -9.513 18.662 0.751 1.00 65.31 106 CYS A CA 1
ATOM 891 C C . CYS A 1 106 ? -10.965 18.656 0.238 1.00 65.31 106 CYS A C 1
ATOM 893 O O . CYS A 1 106 ? -11.752 19.488 0.698 1.00 65.31 106 CYS A O 1
ATOM 895 N N . PRO A 1 107 ? -11.345 17.735 -0.664 1.00 70.19 107 PRO A N 1
ATOM 896 C CA . PRO A 1 107 ? -12.715 17.671 -1.170 1.00 70.19 107 PRO A CA 1
ATOM 897 C C . PRO A 1 107 ? -13.718 17.122 -0.139 1.00 70.19 107 PRO A C 1
ATOM 899 O O . PRO A 1 107 ? -14.920 17.150 -0.387 1.00 70.19 107 PRO A O 1
ATOM 902 N N . PHE A 1 108 ? -13.244 16.660 1.024 1.00 75.88 108 PHE A N 1
ATOM 903 C CA . PHE A 1 108 ? -14.053 16.040 2.073 1.00 75.88 108 PHE A CA 1
ATOM 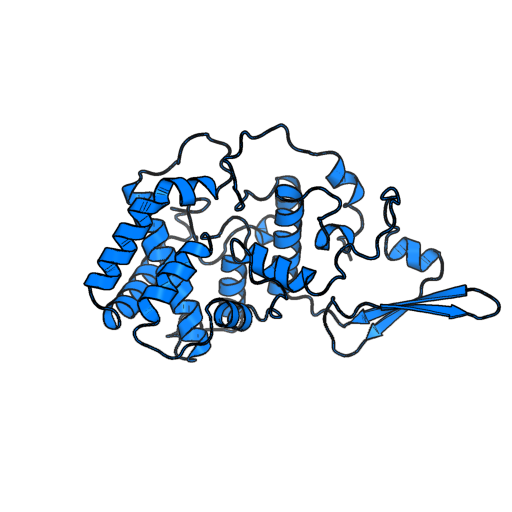904 C C . PHE A 1 108 ? -14.168 16.917 3.317 1.00 75.88 108 PHE A C 1
ATOM 906 O O . PHE A 1 108 ? -13.248 17.658 3.679 1.00 75.88 108 PHE A O 1
ATOM 913 N N . GLN A 1 109 ? -15.276 16.758 4.043 1.00 84.94 109 GLN A N 1
ATOM 914 C CA . GLN A 1 109 ? -15.350 17.244 5.419 1.00 84.94 109 GLN A CA 1
ATOM 915 C C . GLN A 1 109 ? -14.322 16.493 6.276 1.00 84.94 109 GLN A C 1
ATOM 917 O O . GLN A 1 109 ? -14.140 15.288 6.119 1.00 84.94 109 GLN A O 1
ATOM 922 N N . MET A 1 110 ? -13.653 17.178 7.209 1.00 85.62 110 MET A N 1
ATOM 923 C CA . MET A 1 110 ? -12.576 16.557 8.001 1.00 85.62 110 MET A CA 1
ATOM 924 C C . MET A 1 110 ? -13.052 15.333 8.801 1.00 85.62 110 MET A C 1
ATOM 926 O O . MET A 1 110 ? -12.316 14.363 8.948 1.00 85.62 110 MET A O 1
ATOM 930 N N . ASP A 1 111 ? -14.300 15.333 9.271 1.00 88.38 111 ASP A N 1
ATOM 931 C CA . ASP A 1 111 ? -14.888 14.195 9.989 1.00 88.38 111 ASP A CA 1
ATOM 932 C C . ASP A 1 111 ? -15.025 12.952 9.097 1.00 88.38 111 ASP A C 1
ATOM 934 O O . ASP A 1 111 ? -14.743 11.832 9.528 1.00 88.38 111 ASP A O 1
ATOM 938 N N . GLU A 1 112 ? -15.430 13.155 7.844 1.00 89.38 112 GLU A N 1
ATOM 939 C CA . GLU A 1 112 ? -15.518 12.113 6.823 1.00 89.38 112 GLU A CA 1
ATOM 940 C C . GLU A 1 112 ? -14.122 11.622 6.428 1.00 89.38 112 GLU A C 1
ATOM 942 O O . GLU A 1 112 ? -13.875 10.418 6.408 1.00 89.38 112 GLU A O 1
ATOM 947 N N . PHE A 1 113 ? -13.180 12.549 6.240 1.00 89.25 113 PHE A N 1
ATOM 948 C CA . PHE A 1 113 ? -11.776 12.252 5.972 1.00 89.25 113 PHE A CA 1
ATOM 949 C C . PHE A 1 113 ? -11.165 11.365 7.065 1.00 89.25 113 PHE A C 1
ATOM 951 O O . PHE A 1 113 ? -10.615 10.305 6.774 1.00 89.25 113 PHE A O 1
ATOM 958 N N . ARG A 1 114 ? -11.314 11.727 8.346 1.00 92.56 114 ARG A N 1
ATOM 959 C CA . ARG A 1 114 ? -10.816 10.899 9.458 1.00 92.56 114 ARG A CA 1
ATOM 960 C C . ARG A 1 114 ? -11.481 9.528 9.495 1.00 92.56 114 ARG A C 1
ATOM 962 O O . ARG A 1 114 ? -10.798 8.530 9.715 1.00 92.56 114 ARG A O 1
ATOM 969 N N . ARG A 1 115 ? -12.801 9.470 9.286 1.00 93.19 115 ARG A N 1
ATOM 970 C CA . ARG A 1 115 ? -13.560 8.212 9.277 1.00 93.19 115 ARG A CA 1
ATOM 971 C C . ARG A 1 115 ? -13.053 7.266 8.191 1.00 93.19 115 ARG A C 1
ATOM 973 O O . ARG A 1 115 ? -12.881 6.083 8.464 1.00 93.19 115 ARG A O 1
ATOM 980 N N . MET A 1 116 ? -12.794 7.791 7.000 1.00 92.94 116 MET A N 1
ATOM 981 C CA . MET A 1 116 ? -12.242 7.045 5.875 1.00 92.94 116 MET A CA 1
ATOM 982 C C . MET A 1 116 ? -10.903 6.399 6.240 1.00 92.94 116 MET A C 1
ATOM 984 O O . MET A 1 116 ? -10.802 5.176 6.253 1.00 92.94 116 MET A O 1
ATOM 988 N N . PHE A 1 117 ? -9.908 7.189 6.662 1.00 95.06 117 PHE A N 1
ATOM 989 C CA . PHE A 1 117 ? -8.600 6.639 7.048 1.00 95.06 117 PHE A CA 1
ATOM 990 C C . PHE A 1 117 ? -8.679 5.657 8.211 1.00 95.06 117 PHE A C 1
ATOM 992 O O . PHE A 1 117 ? -7.896 4.709 8.257 1.00 95.06 117 PHE A O 1
ATOM 999 N N . PHE A 1 118 ? -9.607 5.866 9.141 1.00 96.12 118 PHE A N 1
ATOM 1000 C CA . PHE A 1 118 ? -9.817 4.963 10.260 1.00 96.12 118 PHE A CA 1
ATOM 1001 C C . PHE A 1 118 ? -10.256 3.568 9.796 1.00 96.12 118 PHE A C 1
ATOM 1003 O O . PHE A 1 118 ? -9.596 2.586 10.136 1.00 96.12 118 PHE A O 1
ATOM 1010 N N . TYR A 1 119 ? -11.320 3.474 8.992 1.00 95.56 119 TYR A N 1
ATOM 1011 C CA . TYR A 1 119 ? -11.806 2.182 8.498 1.00 95.56 119 TYR A CA 1
ATOM 1012 C C . TYR A 1 119 ? -10.851 1.555 7.483 1.00 95.56 119 TYR A C 1
ATOM 1014 O O . TYR A 1 119 ? -10.571 0.363 7.581 1.00 95.56 119 TYR A O 1
ATOM 1022 N N . ASP A 1 120 ? -10.294 2.344 6.565 1.00 95.25 120 ASP A N 1
ATOM 1023 C CA . ASP A 1 120 ? -9.404 1.844 5.514 1.00 95.25 120 ASP A CA 1
ATOM 1024 C C . ASP A 1 120 ? -8.115 1.267 6.090 1.00 95.25 120 ASP A C 1
ATOM 1026 O O . ASP A 1 120 ? -7.688 0.180 5.704 1.00 95.25 120 ASP A O 1
ATOM 1030 N N . SER A 1 121 ? -7.511 1.958 7.060 1.00 96.38 121 SER A N 1
ATOM 1031 C CA . SER A 1 121 ? -6.278 1.484 7.691 1.00 96.38 121 SER A CA 1
ATOM 1032 C C . SER A 1 121 ? -6.509 0.196 8.471 1.00 96.38 121 SER A C 1
ATOM 1034 O O . SER A 1 121 ? -5.687 -0.710 8.381 1.00 96.38 121 SER A O 1
ATOM 1036 N N . ILE A 1 122 ? -7.623 0.093 9.207 1.00 95.56 122 ILE A N 1
ATOM 1037 C CA . ILE A 1 122 ? -7.975 -1.119 9.959 1.00 95.56 122 ILE A CA 1
ATOM 1038 C C . ILE A 1 122 ? -8.274 -2.272 9.003 1.00 95.56 122 ILE A C 1
ATOM 1040 O O . ILE A 1 122 ? -7.761 -3.367 9.203 1.00 95.56 122 ILE A O 1
ATOM 1044 N N . PHE A 1 123 ? -9.036 -2.027 7.938 1.00 94.94 123 PHE A N 1
ATOM 1045 C CA . PHE A 1 123 ? -9.341 -3.035 6.929 1.00 94.94 123 PHE A CA 1
ATOM 1046 C C . PHE A 1 123 ? -8.070 -3.603 6.291 1.00 94.94 123 PHE A C 1
ATOM 1048 O O . PHE A 1 123 ? -7.855 -4.811 6.335 1.00 94.94 123 PHE A O 1
ATOM 1055 N N . ILE A 1 124 ? -7.182 -2.740 5.783 1.00 95.38 124 ILE A N 1
ATOM 1056 C CA . ILE A 1 124 ? -5.880 -3.150 5.230 1.00 95.38 124 ILE A CA 1
ATOM 1057 C C . ILE A 1 124 ? -5.108 -3.984 6.246 1.00 95.38 124 ILE A C 1
ATOM 1059 O O . ILE A 1 124 ? -4.555 -5.032 5.922 1.00 95.38 124 ILE A O 1
ATOM 1063 N N . PHE A 1 125 ? -5.057 -3.498 7.479 1.00 92.94 125 PHE A N 1
ATOM 1064 C CA . PHE A 1 125 ? -4.290 -4.126 8.531 1.00 92.94 125 PHE A CA 1
ATOM 1065 C C . PHE A 1 125 ? -4.804 -5.531 8.873 1.00 92.94 125 PHE A C 1
ATOM 1067 O O . PHE A 1 125 ? -4.012 -6.468 8.982 1.00 92.94 125 PHE A O 1
ATOM 1074 N N . GLU A 1 126 ? -6.121 -5.704 8.978 1.00 92.19 126 GLU A N 1
ATOM 1075 C CA . GLU A 1 126 ? -6.735 -7.011 9.200 1.00 92.19 126 GLU A CA 1
ATOM 1076 C C . GLU A 1 126 ? -6.507 -7.977 8.034 1.00 92.19 126 GLU A C 1
ATOM 1078 O O . GLU A 1 126 ? -6.275 -9.160 8.283 1.00 92.19 126 GLU A O 1
ATOM 1083 N N . LEU A 1 127 ? -6.524 -7.498 6.782 1.00 92.62 127 LEU A N 1
ATOM 1084 C CA . LEU A 1 127 ? -6.193 -8.330 5.617 1.00 92.62 127 LEU A CA 1
ATOM 1085 C C . LEU A 1 127 ? -4.759 -8.876 5.720 1.00 92.62 127 LEU A C 1
ATOM 1087 O O . LEU A 1 127 ? -4.529 -10.056 5.456 1.00 92.62 127 LEU A O 1
ATOM 1091 N N . LEU A 1 128 ? -3.800 -8.037 6.137 1.00 92.88 128 LEU A N 1
ATOM 1092 C CA . LEU A 1 128 ? -2.403 -8.448 6.321 1.00 92.88 128 LEU A CA 1
ATOM 1093 C C . LEU A 1 128 ? -2.247 -9.484 7.442 1.00 92.88 128 LEU A C 1
ATOM 1095 O O . LEU A 1 128 ? -1.509 -10.456 7.275 1.00 92.88 128 LEU A O 1
ATOM 1099 N N . LEU A 1 129 ? -2.918 -9.285 8.582 1.00 89.50 129 LEU A N 1
ATOM 1100 C CA . LEU A 1 129 ? -2.857 -10.236 9.695 1.00 89.50 129 LEU A CA 1
ATOM 1101 C C . LEU A 1 129 ? -3.532 -11.559 9.355 1.00 89.50 129 LEU A C 1
ATOM 1103 O O . LEU A 1 129 ? -2.947 -12.615 9.573 1.00 89.50 129 LEU A O 1
ATOM 1107 N N . GLY A 1 130 ? -4.739 -11.516 8.797 1.00 88.12 130 GLY A N 1
ATOM 1108 C CA . GLY A 1 130 ? -5.471 -12.733 8.490 1.00 88.12 130 GLY A CA 1
ATOM 1109 C C . GLY A 1 130 ? -4.810 -13.562 7.384 1.00 88.12 130 GLY A C 1
ATOM 1110 O O . GLY A 1 130 ? -4.920 -14.785 7.414 1.00 88.12 130 GLY A O 1
ATOM 1111 N N . ASP A 1 131 ? -4.079 -12.938 6.445 1.00 87.75 131 ASP A N 1
ATOM 1112 C CA . ASP A 1 131 ? -3.251 -13.660 5.459 1.00 87.75 131 ASP A CA 1
ATOM 1113 C C . ASP A 1 131 ? -2.041 -14.315 6.128 1.00 87.75 131 ASP A C 1
ATOM 1115 O O . ASP A 1 131 ? -1.670 -15.443 5.806 1.00 87.75 131 ASP A O 1
ATOM 1119 N N . TYR A 1 132 ? -1.441 -13.634 7.107 1.00 87.94 132 TYR A N 1
ATOM 1120 C CA . TYR A 1 132 ? -0.323 -14.190 7.854 1.00 87.94 132 TYR A CA 1
ATOM 1121 C C . TYR A 1 132 ? -0.729 -15.377 8.731 1.00 87.94 132 TYR A C 1
ATOM 1123 O O . TYR A 1 132 ? -0.023 -16.387 8.711 1.00 87.94 132 TYR A O 1
ATOM 1131 N N . ASP A 1 133 ? -1.840 -15.245 9.455 1.00 86.12 133 ASP A N 1
ATOM 1132 C CA . ASP A 1 133 ? -2.379 -16.256 10.367 1.00 86.12 133 ASP A CA 1
ATOM 1133 C C . ASP A 1 133 ? -3.142 -17.374 9.646 1.00 86.12 133 ASP A C 1
ATOM 1135 O O . ASP A 1 133 ? -3.534 -18.348 10.283 1.00 86.12 133 ASP A O 1
ATOM 1139 N N . GLU A 1 134 ? -3.386 -17.232 8.339 1.00 82.25 134 GLU A N 1
ATOM 1140 C CA . GLU A 1 134 ? -4.241 -18.129 7.548 1.00 82.25 134 GLU A CA 1
ATOM 1141 C C . GLU A 1 134 ? -5.689 -18.192 8.090 1.00 82.25 134 GLU A C 1
ATOM 1143 O O . GLU A 1 134 ? -6.402 -19.181 7.925 1.00 82.25 134 GLU A O 1
ATOM 1148 N N . THR A 1 135 ? -6.149 -17.112 8.735 1.00 75.06 135 THR A N 1
ATOM 1149 C CA . THR A 1 135 ? -7.461 -17.006 9.409 1.00 75.06 135 THR A CA 1
ATOM 1150 C C . THR A 1 135 ? -8.459 -16.116 8.677 1.00 75.06 135 THR A C 1
ATOM 1152 O O . THR A 1 135 ? -9.489 -15.743 9.246 1.00 75.06 135 THR A O 1
ATOM 1155 N N . ASN A 1 136 ? -8.176 -15.733 7.431 1.00 66.12 136 ASN A N 1
ATOM 1156 C CA . ASN A 1 136 ? -9.119 -14.911 6.693 1.00 66.12 136 ASN A CA 1
ATOM 1157 C C . ASN A 1 136 ? -10.470 -15.609 6.522 1.00 66.12 136 ASN A C 1
ATOM 1159 O O . ASN A 1 136 ? -10.610 -16.680 5.933 1.00 66.12 136 ASN A O 1
ATOM 1163 N N . ASP A 1 137 ? -11.481 -14.948 7.050 1.00 57.91 137 ASP A N 1
ATOM 1164 C CA . ASP A 1 137 ? -12.873 -15.330 7.076 1.00 57.91 137 ASP A CA 1
ATOM 1165 C C . ASP A 1 137 ? -13.504 -15.055 5.714 1.00 57.91 137 ASP A C 1
ATOM 1167 O O . ASP A 1 137 ? -13.919 -13.937 5.452 1.00 57.91 137 ASP A O 1
ATOM 1171 N N . GLY A 1 138 ? -13.553 -16.066 4.837 1.00 52.72 138 GLY A N 1
ATOM 1172 C CA . GLY A 1 138 ? -14.342 -16.090 3.590 1.00 52.72 138 GLY A CA 1
ATOM 1173 C C . GLY A 1 138 ? -13.916 -15.108 2.487 1.00 52.72 138 GLY A C 1
ATOM 1174 O O . GLY A 1 138 ? -13.642 -15.529 1.373 1.00 52.72 138 GLY A O 1
ATOM 1175 N N . PHE A 1 139 ? -13.755 -13.824 2.796 1.00 61.62 139 PHE A N 1
ATOM 1176 C CA . PHE A 1 139 ? -13.485 -12.733 1.861 1.00 61.62 139 PHE A CA 1
ATOM 1177 C C . PHE A 1 139 ? -12.149 -12.860 1.103 1.00 61.62 139 PHE A C 1
ATOM 1179 O O . PHE A 1 139 ? -12.076 -12.516 -0.072 1.00 61.62 139 PHE A O 1
ATOM 1186 N N . LEU A 1 140 ? -11.102 -13.399 1.743 1.00 55.34 140 LEU A N 1
ATOM 1187 C CA . LEU A 1 140 ? -9.841 -13.791 1.078 1.00 55.34 140 LEU A CA 1
ATOM 1188 C C . LEU A 1 140 ? -9.782 -15.306 0.766 1.00 55.34 140 LEU A C 1
ATOM 1190 O O . LEU A 1 140 ? -8.745 -15.827 0.367 1.00 55.34 140 LEU A O 1
ATOM 1194 N N . ASN A 1 141 ? -10.861 -16.056 0.989 1.00 50.81 141 ASN A N 1
ATOM 1195 C CA . ASN A 1 141 ? -10.870 -17.522 0.894 1.00 50.81 141 ASN A CA 1
ATOM 1196 C C . ASN A 1 141 ? -11.898 -18.080 -0.104 1.00 50.81 141 ASN A C 1
ATOM 1198 O O . ASN A 1 141 ? -11.954 -19.294 -0.289 1.00 50.81 141 ASN A O 1
ATOM 1202 N N . GLU A 1 142 ? -12.677 -17.231 -0.776 1.00 55.97 142 GLU A N 1
ATOM 1203 C CA . GLU A 1 142 ? -13.665 -17.677 -1.761 1.00 55.97 142 GLU A CA 1
ATOM 1204 C C . GLU A 1 142 ? -13.009 -18.137 -3.076 1.00 55.97 142 GLU A C 1
ATOM 1206 O O . GLU A 1 142 ? -13.366 -19.203 -3.577 1.00 55.97 142 GLU A O 1
ATOM 1211 N N . THR A 1 143 ? -12.003 -17.421 -3.612 1.00 67.75 143 THR A N 1
ATOM 1212 C CA . THR A 1 143 ? -11.234 -17.851 -4.805 1.00 67.75 143 THR A CA 1
ATOM 1213 C C . THR A 1 143 ? -9.818 -17.249 -4.884 1.00 67.75 143 THR A C 1
ATOM 1215 O O . THR A 1 143 ? -9.545 -16.163 -4.370 1.00 67.75 143 THR A O 1
ATOM 1218 N N . CYS A 1 144 ? -8.905 -17.910 -5.614 1.00 72.31 144 CYS A N 1
ATOM 1219 C CA . CYS A 1 144 ? -7.597 -17.334 -5.969 1.00 72.31 144 CYS A CA 1
ATOM 1220 C C . CYS A 1 144 ? -7.715 -16.017 -6.762 1.00 72.31 144 CYS A C 1
ATOM 1222 O O . CYS A 1 144 ? -6.834 -15.163 -6.663 1.00 72.31 144 CYS A O 1
ATOM 1224 N N . GLU A 1 145 ? -8.789 -15.850 -7.537 1.00 76.25 145 GLU A N 1
ATOM 1225 C CA . GLU A 1 145 ? -9.044 -14.661 -8.354 1.00 76.25 145 GLU A CA 1
ATOM 1226 C C . GLU A 1 145 ? -9.355 -13.442 -7.481 1.00 76.25 145 GLU A C 1
ATOM 1228 O O . GLU A 1 145 ? -8.733 -12.394 -7.646 1.00 76.25 145 GLU A O 1
ATOM 1233 N N . GLN A 1 146 ? -10.228 -13.591 -6.483 1.00 81.44 146 GLN A N 1
ATOM 1234 C CA . GLN A 1 146 ? -10.554 -12.513 -5.549 1.00 81.44 146 GLN A CA 1
ATOM 1235 C C . GLN A 1 146 ? -9.325 -12.048 -4.762 1.00 81.44 146 GLN A C 1
ATOM 1237 O O . GLN A 1 146 ? -9.090 -10.849 -4.637 1.00 81.44 146 GLN A O 1
ATOM 1242 N N . ASN A 1 147 ? -8.467 -12.975 -4.329 1.00 81.94 147 ASN A N 1
ATOM 1243 C CA . ASN A 1 147 ? -7.196 -12.627 -3.688 1.00 81.94 147 ASN A CA 1
ATOM 1244 C C . ASN A 1 147 ? -6.277 -11.807 -4.594 1.00 81.94 147 ASN A C 1
ATOM 1246 O O . ASN A 1 147 ? -5.620 -10.873 -4.129 1.00 81.94 147 ASN A O 1
ATOM 1250 N N . ALA A 1 148 ? -6.222 -12.142 -5.885 1.00 83.81 148 ALA A N 1
ATOM 1251 C CA . ALA A 1 148 ? -5.449 -11.372 -6.850 1.00 83.81 148 ALA A CA 1
ATOM 1252 C C . ALA A 1 148 ? -6.021 -9.956 -7.023 1.00 83.81 148 ALA A C 1
ATOM 1254 O O . ALA A 1 148 ? -5.251 -8.997 -7.061 1.00 83.81 148 ALA A O 1
ATOM 1255 N N . LEU A 1 149 ? -7.349 -9.816 -7.057 1.00 87.62 149 LEU A N 1
ATOM 1256 C CA . LEU A 1 149 ? -8.036 -8.526 -7.149 1.00 87.62 149 LEU A CA 1
ATOM 1257 C C . LEU A 1 149 ? -7.835 -7.658 -5.898 1.00 87.62 149 LEU A C 1
ATOM 1259 O O . LEU A 1 149 ? -7.544 -6.474 -6.026 1.00 87.62 149 LEU A O 1
ATOM 1263 N N . ILE A 1 150 ? -7.890 -8.238 -4.697 1.00 89.94 150 ILE A N 1
ATOM 1264 C CA . ILE A 1 150 ? -7.647 -7.511 -3.439 1.00 89.94 150 ILE A CA 1
ATOM 1265 C C . ILE A 1 150 ? -6.211 -6.974 -3.403 1.00 89.94 150 ILE A C 1
ATOM 1267 O O . ILE A 1 150 ? -5.977 -5.801 -3.109 1.00 89.94 150 ILE A O 1
ATOM 1271 N N . LYS A 1 151 ? -5.232 -7.822 -3.745 1.00 91.25 151 LYS A N 1
ATOM 1272 C CA . LYS A 1 151 ? -3.818 -7.420 -3.819 1.00 91.25 151 LYS A CA 1
ATOM 1273 C C . LYS A 1 151 ? -3.599 -6.340 -4.870 1.00 91.25 151 LYS A C 1
ATOM 1275 O O . LYS A 1 151 ? -2.848 -5.402 -4.621 1.00 91.25 151 LYS A O 1
ATOM 1280 N N . ARG A 1 152 ? -4.255 -6.473 -6.025 1.00 92.00 152 ARG A N 1
ATOM 1281 C CA . ARG A 1 152 ? -4.221 -5.488 -7.103 1.00 92.00 152 ARG A CA 1
ATOM 1282 C C . ARG A 1 152 ? -4.740 -4.136 -6.617 1.00 92.00 152 ARG A C 1
ATOM 1284 O O . ARG A 1 152 ? -4.006 -3.160 -6.727 1.00 92.00 152 ARG A O 1
ATOM 1291 N N . ASP A 1 153 ? -5.946 -4.087 -6.055 1.00 93.00 153 ASP A N 1
ATOM 1292 C CA . ASP A 1 153 ? -6.574 -2.845 -5.595 1.00 93.00 153 ASP A CA 1
ATOM 1293 C C . ASP A 1 153 ? -5.703 -2.121 -4.567 1.00 93.00 153 ASP A C 1
ATOM 1295 O O . ASP A 1 153 ? -5.549 -0.906 -4.648 1.00 93.00 153 ASP A O 1
ATOM 1299 N N . LEU A 1 154 ? -5.057 -2.851 -3.655 1.00 94.75 154 LEU A N 1
ATOM 1300 C CA . LEU A 1 154 ? -4.138 -2.277 -2.664 1.00 94.75 154 LEU A CA 1
ATOM 1301 C C . LEU A 1 154 ? -2.806 -1.778 -3.236 1.00 94.75 154 LEU A C 1
ATOM 1303 O O . LEU A 1 154 ? -2.068 -1.093 -2.531 1.00 94.75 154 LEU A O 1
ATOM 1307 N N .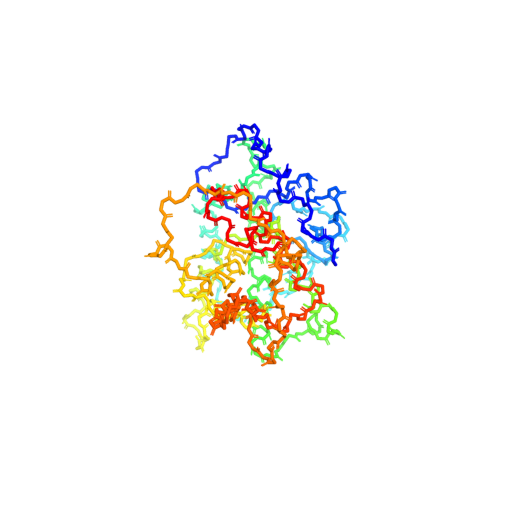 LEU A 1 155 ? -2.463 -2.119 -4.478 1.00 95.25 155 LEU A N 1
ATOM 1308 C CA . LEU A 1 155 ? -1.234 -1.678 -5.147 1.00 95.25 155 LEU A CA 1
ATOM 1309 C C . LEU A 1 155 ? -1.462 -0.528 -6.134 1.00 95.25 155 LEU A C 1
ATOM 1311 O O . LEU A 1 155 ? -0.477 0.060 -6.598 1.00 95.25 155 LEU A O 1
ATOM 1315 N N . LEU A 1 156 ? -2.721 -0.198 -6.444 1.00 95.31 156 LEU A N 1
ATOM 1316 C CA . LEU A 1 156 ? -3.059 0.897 -7.352 1.00 95.31 156 LEU A CA 1
ATOM 1317 C C . LEU A 1 156 ? -2.586 2.232 -6.784 1.00 95.31 156 LEU A C 1
ATOM 1319 O O . LEU A 1 156 ? -2.847 2.534 -5.622 1.00 95.31 156 LEU A O 1
ATOM 1323 N N . LEU A 1 157 ? -1.932 3.045 -7.614 1.00 93.62 157 LEU A N 1
ATOM 1324 C CA . LEU A 1 157 ? -1.308 4.304 -7.199 1.00 93.62 157 LEU A CA 1
ATOM 1325 C C . LEU A 1 157 ? -2.304 5.293 -6.572 1.00 93.62 157 LEU A C 1
ATOM 1327 O O . LEU A 1 157 ? -1.955 5.975 -5.614 1.00 93.62 157 LEU A O 1
ATOM 1331 N N . GLU A 1 158 ? -3.538 5.325 -7.072 1.00 91.31 158 GLU A N 1
ATOM 1332 C CA . GLU A 1 158 ? -4.616 6.186 -6.564 1.00 91.31 158 GLU A CA 1
ATOM 1333 C C . GLU A 1 158 ? -5.315 5.617 -5.316 1.00 91.31 158 GLU A C 1
ATOM 1335 O O . GLU A 1 158 ? -5.957 6.346 -4.563 1.00 91.31 158 GLU A O 1
ATOM 1340 N N . ASN A 1 159 ? -5.160 4.319 -5.049 1.00 93.44 159 ASN A N 1
ATOM 1341 C CA . ASN A 1 159 ? -5.901 3.589 -4.019 1.00 93.44 159 ASN A CA 1
ATOM 1342 C C . ASN A 1 159 ? -5.028 3.308 -2.785 1.00 93.44 159 ASN A C 1
ATOM 1344 O O . ASN A 1 159 ? -4.861 2.164 -2.358 1.00 93.44 159 ASN A O 1
ATOM 1348 N N . GLN A 1 160 ? -4.377 4.350 -2.261 1.00 94.38 160 GLN A N 1
ATOM 1349 C CA . GLN A 1 160 ? -3.335 4.225 -1.239 1.00 94.38 160 GLN A CA 1
ATOM 1350 C C . GLN A 1 160 ? -3.697 4.937 0.067 1.00 94.38 160 GLN A C 1
ATOM 1352 O O . GLN A 1 160 ? -4.280 6.022 0.082 1.00 94.38 160 GLN A O 1
ATOM 1357 N N . VAL A 1 161 ? -3.227 4.357 1.171 1.00 95.06 161 VAL A N 1
ATOM 1358 C CA . VAL A 1 161 ? -3.116 4.992 2.490 1.00 95.06 161 VAL A CA 1
ATOM 1359 C C . VAL A 1 161 ? -1.630 5.222 2.786 1.00 95.06 161 VAL A C 1
ATOM 1361 O O . VAL A 1 161 ? -0.819 4.322 2.545 1.00 95.06 161 VAL A O 1
ATOM 1364 N N . PRO A 1 162 ? -1.232 6.391 3.325 1.00 95.94 162 PRO A N 1
ATOM 1365 C CA . PRO A 1 162 ? 0.136 6.618 3.753 1.00 95.94 162 PRO A CA 1
ATOM 1366 C C . PRO A 1 162 ? 0.592 5.560 4.754 1.00 95.94 162 PRO A C 1
ATOM 1368 O O . PRO A 1 162 ? -0.006 5.378 5.814 1.00 95.94 162 PRO A O 1
ATOM 1371 N N . TYR A 1 163 ? 1.706 4.906 4.446 1.00 96.44 163 TYR A N 1
ATOM 1372 C CA . TYR A 1 163 ? 2.183 3.739 5.181 1.00 96.44 163 TYR A CA 1
ATOM 1373 C C . TYR A 1 163 ? 2.417 4.021 6.671 1.00 96.44 163 TYR A C 1
ATOM 1375 O O . TYR A 1 163 ? 2.169 3.165 7.514 1.00 96.44 163 TYR A O 1
ATOM 1383 N N . PHE A 1 164 ? 2.798 5.255 7.019 1.00 96.44 164 PHE A N 1
ATOM 1384 C CA . PHE A 1 164 ? 3.023 5.662 8.408 1.00 96.44 164 PHE A CA 1
ATOM 1385 C C . PHE A 1 164 ? 1.775 5.547 9.304 1.00 96.44 164 PHE A C 1
ATOM 1387 O O . PHE A 1 164 ? 1.907 5.437 10.523 1.00 96.44 164 PHE A O 1
ATOM 1394 N N . ILE A 1 165 ? 0.571 5.566 8.721 1.00 97.38 165 ILE A N 1
ATOM 1395 C CA . ILE A 1 165 ? -0.681 5.337 9.452 1.00 97.38 165 ILE A CA 1
ATOM 1396 C C . ILE A 1 165 ? -0.766 3.866 9.872 1.00 97.38 165 ILE A C 1
ATOM 1398 O O . ILE A 1 165 ? -1.032 3.568 11.036 1.00 97.38 165 ILE A O 1
ATOM 1402 N N . LEU A 1 166 ? -0.445 2.953 8.951 1.00 96.69 166 LEU A N 1
ATOM 1403 C CA . LEU A 1 166 ? -0.377 1.516 9.221 1.00 96.69 166 LEU A CA 1
ATOM 1404 C C . LEU A 1 166 ? 0.741 1.193 10.223 1.00 96.69 166 LEU A C 1
ATOM 1406 O O . LEU A 1 166 ? 0.559 0.353 11.099 1.00 96.69 166 LEU A O 1
ATOM 1410 N N . GLU A 1 167 ? 1.882 1.887 10.151 1.00 95.06 167 GLU A N 1
ATOM 1411 C CA . GLU A 1 167 ? 2.965 1.745 11.135 1.00 95.06 167 GLU A CA 1
ATOM 1412 C C . GLU A 1 167 ? 2.533 2.162 12.543 1.00 95.06 167 GLU A C 1
ATOM 1414 O O . GLU A 1 167 ? 2.931 1.528 13.522 1.00 95.06 167 GLU A O 1
ATOM 1419 N N . HIS A 1 168 ? 1.747 3.235 12.663 1.00 95.44 168 HIS A N 1
ATOM 1420 C CA . HIS A 1 168 ? 1.208 3.658 13.950 1.00 95.44 168 HIS A CA 1
ATOM 1421 C C . HIS A 1 168 ? 0.222 2.618 14.492 1.00 95.44 168 HIS A C 1
ATOM 1423 O O . HIS A 1 168 ? 0.365 2.189 15.637 1.00 95.44 168 HIS A O 1
ATOM 1429 N N . LEU A 1 169 ? -0.700 2.140 13.652 1.00 93.88 169 LEU A N 1
ATOM 1430 C CA . LEU A 1 169 ? -1.651 1.089 14.016 1.00 93.88 169 LEU A CA 1
ATOM 1431 C C . LEU A 1 169 ? -0.936 -0.202 14.462 1.00 93.88 169 LEU A C 1
ATOM 1433 O O . LEU A 1 169 ? -1.266 -0.767 15.502 1.00 93.88 169 LEU A O 1
ATOM 1437 N N . TYR A 1 170 ? 0.122 -0.610 13.752 1.00 92.19 170 TYR A N 1
ATOM 1438 C CA . TYR A 1 170 ? 0.958 -1.759 14.120 1.00 92.19 170 TYR A CA 1
ATOM 1439 C C . TYR A 1 170 ? 1.605 -1.603 15.509 1.00 92.19 170 TYR A C 1
ATOM 1441 O O . TYR A 1 170 ? 1.703 -2.565 16.271 1.00 92.19 170 TYR A O 1
ATOM 1449 N N . LYS A 1 171 ? 2.040 -0.391 15.880 1.00 91.12 171 LYS A N 1
ATOM 1450 C CA . LYS A 1 171 ? 2.649 -0.131 17.198 1.00 91.12 171 LYS A CA 1
ATOM 1451 C C . LYS A 1 171 ? 1.651 -0.291 18.337 1.00 91.12 171 LYS A C 1
ATOM 1453 O O . LYS A 1 171 ? 2.026 -0.863 19.359 1.00 91.12 171 LYS A O 1
ATOM 1458 N N . LEU A 1 172 ? 0.402 0.135 18.148 1.00 88.19 172 LEU A N 1
ATOM 1459 C CA . LEU A 1 172 ? -0.663 -0.056 19.141 1.00 88.19 172 LEU A CA 1
ATOM 1460 C C . LEU A 1 172 ? -0.876 -1.546 19.457 1.00 88.19 172 LEU A C 1
ATOM 1462 O O . LEU A 1 172 ? -1.170 -1.912 20.589 1.00 88.19 172 LEU A O 1
ATOM 1466 N N . LEU A 1 173 ? -0.628 -2.416 18.476 1.00 76.44 173 LEU A N 1
ATOM 1467 C CA . LEU A 1 173 ? -0.773 -3.867 18.592 1.00 76.44 173 LEU A CA 1
ATOM 1468 C C . LEU A 1 173 ? 0.450 -4.585 19.143 1.00 76.44 173 LEU A C 1
ATOM 1470 O O . LEU A 1 173 ? 0.328 -5.672 19.700 1.00 76.44 173 LEU A O 1
ATOM 1474 N N . SER A 1 174 ? 1.637 -4.001 18.988 1.00 66.62 174 SER A N 1
ATOM 1475 C CA . SER A 1 174 ? 2.892 -4.621 19.429 1.00 66.62 174 SER A CA 1
ATOM 1476 C C . SER A 1 174 ? 2.973 -4.840 20.948 1.00 66.62 174 SER A C 1
ATOM 1478 O O . SER A 1 174 ? 3.795 -5.630 21.405 1.00 66.62 174 SER A O 1
ATOM 1480 N N . GLY A 1 175 ? 2.079 -4.219 21.726 1.00 62.50 175 GLY A N 1
ATOM 1481 C CA . GLY A 1 175 ? 1.862 -4.555 23.135 1.00 62.50 175 GLY A CA 1
ATOM 1482 C C . GLY A 1 175 ? 1.205 -5.925 23.371 1.00 62.50 175 GLY A C 1
ATOM 1483 O O . GLY A 1 175 ? 1.184 -6.383 24.510 1.00 62.50 175 GLY A O 1
ATOM 1484 N N . TYR A 1 176 ? 0.690 -6.581 22.321 1.00 56.03 176 TYR A N 1
ATOM 1485 C CA . TYR A 1 176 ? -0.215 -7.730 22.425 1.00 56.03 176 TYR A CA 1
ATOM 1486 C C . TYR A 1 176 ? 0.251 -9.006 21.688 1.00 56.03 176 TYR A C 1
ATOM 1488 O O . TYR A 1 176 ? -0.172 -10.086 22.099 1.00 56.03 176 TYR A O 1
ATOM 1496 N N . GLN A 1 177 ? 1.106 -8.958 20.644 1.00 63.62 177 GLN A N 1
ATOM 1497 C CA . GLN A 1 177 ? 1.482 -10.157 19.846 1.00 63.62 177 GLN A CA 1
ATOM 1498 C C . GLN A 1 177 ? 2.910 -10.137 19.236 1.00 63.62 177 GLN A C 1
ATOM 1500 O O . GLN A 1 177 ? 3.495 -9.083 18.998 1.00 63.62 177 GLN A O 1
ATOM 1505 N N . SER A 1 178 ? 3.460 -11.330 18.941 1.00 76.19 178 SER A N 1
ATOM 1506 C CA . SER A 1 178 ? 4.787 -11.570 18.326 1.00 76.19 178 SER A CA 1
ATOM 1507 C C . SER A 1 178 ? 4.718 -11.663 16.788 1.00 76.19 178 SER A C 1
ATOM 1509 O O . SER A 1 178 ? 5.157 -12.644 16.191 1.00 76.19 178 SER A O 1
ATOM 1511 N N . TYR A 1 179 ? 4.130 -10.666 16.122 1.00 85.50 179 TYR A N 1
ATOM 1512 C CA . TYR A 1 179 ? 4.106 -10.652 14.654 1.00 85.50 179 TYR A CA 1
ATOM 1513 C C . TYR A 1 179 ? 5.461 -10.258 14.047 1.00 85.50 179 TYR A C 1
ATOM 1515 O O . TYR A 1 179 ? 6.226 -9.496 14.654 1.00 85.50 179 TYR A O 1
ATOM 1523 N N . PRO A 1 180 ? 5.765 -10.723 12.818 1.00 90.69 180 PRO A N 1
ATOM 1524 C CA . PRO A 1 180 ? 6.816 -10.127 12.003 1.00 90.69 180 PRO A CA 1
ATOM 1525 C C . PRO A 1 180 ? 6.545 -8.641 11.770 1.00 90.69 180 PRO A C 1
ATOM 1527 O O . PRO A 1 180 ? 5.400 -8.205 11.794 1.00 90.69 180 PRO A O 1
ATOM 1530 N N . SER A 1 181 ? 7.587 -7.869 11.452 1.00 92.25 181 SER A N 1
ATOM 1531 C CA . SER A 1 181 ? 7.416 -6.447 11.135 1.00 92.25 181 SER A CA 1
ATOM 1532 C C . SER A 1 181 ? 6.344 -6.212 10.064 1.00 92.25 181 SER A C 1
ATOM 1534 O O . SER A 1 181 ? 6.195 -7.012 9.139 1.00 92.25 181 SER A O 1
ATOM 1536 N N . LEU A 1 182 ? 5.664 -5.064 10.131 1.00 93.56 182 LEU A N 1
ATOM 1537 C CA . LEU A 1 182 ? 4.645 -4.677 9.150 1.00 93.56 182 LEU A CA 1
ATOM 1538 C C . LEU A 1 182 ? 5.145 -4.775 7.698 1.00 93.56 182 LEU A C 1
ATOM 1540 O O . LEU A 1 182 ? 4.411 -5.209 6.814 1.00 93.56 182 LEU A O 1
ATOM 1544 N N . MET A 1 183 ? 6.417 -4.443 7.451 1.00 93.75 183 MET A N 1
ATOM 1545 C CA . MET A 1 183 ? 7.027 -4.602 6.127 1.00 93.75 183 MET A CA 1
ATOM 1546 C C . MET A 1 183 ? 7.110 -6.072 5.703 1.00 93.75 183 MET A C 1
ATOM 1548 O O . MET A 1 183 ? 6.851 -6.376 4.543 1.00 93.75 183 MET A O 1
ATOM 1552 N N . ASN A 1 184 ? 7.460 -6.988 6.611 1.00 92.69 184 ASN A N 1
ATOM 1553 C CA . ASN A 1 184 ? 7.498 -8.416 6.300 1.00 92.69 184 ASN A CA 1
ATOM 1554 C C . ASN A 1 184 ? 6.086 -8.961 6.040 1.00 92.69 184 ASN A C 1
ATOM 1556 O O . ASN A 1 184 ? 5.921 -9.733 5.099 1.00 92.69 184 ASN A O 1
ATOM 1560 N N . LEU A 1 185 ? 5.087 -8.534 6.823 1.00 94.06 185 LEU A N 1
ATOM 1561 C CA . LEU A 1 185 ? 3.676 -8.869 6.588 1.00 94.06 185 LEU A CA 1
ATOM 1562 C C . LEU A 1 185 ? 3.227 -8.388 5.203 1.00 94.06 185 LEU A C 1
ATOM 1564 O O . LEU A 1 185 ? 2.749 -9.182 4.400 1.00 94.06 185 LEU A O 1
ATOM 1568 N N . SER A 1 186 ? 3.493 -7.121 4.882 1.00 95.25 186 SER A N 1
ATOM 1569 C CA . SER A 1 186 ? 3.174 -6.523 3.580 1.00 95.25 186 SER A CA 1
ATOM 1570 C C . SER A 1 186 ? 3.878 -7.252 2.431 1.00 95.25 186 SER A C 1
ATOM 1572 O O . SER A 1 186 ? 3.252 -7.613 1.438 1.00 95.25 186 SER A O 1
ATOM 1574 N N . CYS A 1 187 ? 5.180 -7.534 2.562 1.00 92.69 187 CYS A N 1
ATOM 1575 C CA . CYS A 1 187 ? 5.931 -8.254 1.533 1.00 92.69 187 CYS A CA 1
ATOM 1576 C C . CYS A 1 187 ? 5.395 -9.675 1.322 1.00 92.69 187 CYS A C 1
ATOM 1578 O O . CYS A 1 187 ? 5.268 -10.095 0.174 1.00 92.69 187 CYS A O 1
ATOM 1580 N N . LYS A 1 188 ? 5.058 -10.403 2.399 1.00 91.19 188 LYS A N 1
ATOM 1581 C CA . LYS A 1 188 ? 4.447 -11.739 2.311 1.00 91.19 188 LYS A CA 1
ATOM 1582 C C . LYS A 1 188 ? 3.105 -11.662 1.581 1.00 91.19 188 LYS A C 1
ATOM 1584 O O . LYS A 1 188 ? 2.927 -12.373 0.595 1.00 91.19 188 LYS A O 1
ATOM 1589 N N . PHE A 1 189 ? 2.234 -10.744 2.000 1.00 91.56 189 PHE A N 1
ATOM 1590 C CA . PHE A 1 189 ? 0.905 -10.553 1.425 1.00 91.56 189 PHE A CA 1
ATOM 1591 C C . PHE A 1 189 ? 0.968 -10.309 -0.089 1.00 91.56 189 PHE A C 1
ATOM 1593 O O . PHE A 1 189 ? 0.305 -10.994 -0.866 1.00 91.56 189 PHE A O 1
ATOM 1600 N N . PHE A 1 190 ? 1.829 -9.397 -0.544 1.00 90.38 190 PHE A N 1
ATOM 1601 C CA . PHE A 1 190 ? 1.957 -9.065 -1.968 1.00 90.38 190 PHE A CA 1
ATOM 1602 C C . PHE A 1 190 ? 2.889 -9.997 -2.763 1.00 90.38 190 PHE A C 1
ATOM 1604 O O . PHE A 1 190 ? 3.028 -9.825 -3.971 1.00 90.38 190 PHE A O 1
ATOM 1611 N N . GLY A 1 191 ? 3.554 -10.964 -2.120 1.00 87.44 191 GLY A N 1
ATOM 1612 C CA . GLY A 1 191 ? 4.578 -11.790 -2.772 1.00 87.44 191 GLY A CA 1
ATOM 1613 C C . GLY A 1 191 ? 5.815 -10.993 -3.216 1.00 87.44 191 GLY A C 1
ATOM 1614 O O . GLY A 1 191 ? 6.479 -11.350 -4.189 1.00 87.44 191 GLY A O 1
ATOM 1615 N N . LEU A 1 192 ? 6.128 -9.894 -2.526 1.00 86.31 192 LEU A N 1
ATOM 1616 C CA . LEU A 1 192 ? 7.247 -9.012 -2.848 1.00 86.31 192 LEU A CA 1
ATOM 1617 C C . LEU A 1 192 ? 8.542 -9.483 -2.183 1.00 86.31 192 LEU A C 1
ATOM 1619 O O . LEU A 1 192 ? 8.569 -9.956 -1.046 1.00 86.31 192 LEU A O 1
ATOM 1623 N N . ARG A 1 193 ? 9.668 -9.268 -2.871 1.00 84.38 193 ARG A N 1
ATOM 1624 C CA . ARG A 1 193 ? 10.990 -9.394 -2.246 1.00 84.38 193 ARG A CA 1
ATOM 1625 C C . ARG A 1 193 ? 11.181 -8.273 -1.232 1.00 84.38 193 ARG A C 1
ATOM 1627 O O . ARG A 1 193 ? 10.882 -7.118 -1.526 1.00 84.38 193 ARG A O 1
ATOM 1634 N N . LYS A 1 194 ? 11.752 -8.589 -0.071 1.00 85.12 194 LYS A N 1
ATOM 1635 C CA . LYS A 1 194 ? 12.076 -7.578 0.938 1.00 85.12 194 LYS A CA 1
ATOM 1636 C C . LYS A 1 194 ? 13.029 -6.523 0.343 1.00 85.12 194 LYS A C 1
ATOM 1638 O O . LYS A 1 194 ? 14.088 -6.904 -0.170 1.00 85.12 194 LYS A O 1
ATOM 1643 N N . PRO A 1 195 ? 12.689 -5.224 0.395 1.00 83.50 195 PRO A N 1
ATOM 1644 C CA . PRO A 1 195 ? 13.582 -4.182 -0.090 1.00 83.50 195 PRO A CA 1
ATOM 1645 C C . PRO A 1 195 ? 14.844 -4.095 0.783 1.00 83.50 195 PRO A C 1
ATOM 1647 O O . PRO A 1 195 ? 14.850 -4.460 1.956 1.00 83.50 195 PRO A O 1
ATOM 1650 N N . LYS A 1 196 ? 15.942 -3.585 0.210 1.00 76.19 196 LYS A N 1
ATOM 1651 C CA . LYS A 1 196 ? 17.178 -3.287 0.968 1.00 76.19 196 LYS A CA 1
ATOM 1652 C C . LYS A 1 196 ? 17.074 -2.007 1.804 1.00 76.19 196 LYS A C 1
ATOM 1654 O O . LYS A 1 196 ? 17.982 -1.710 2.572 1.00 76.19 196 LYS A O 1
ATOM 1659 N N . GLN A 1 197 ? 16.046 -1.203 1.556 1.00 73.38 197 GLN A N 1
ATOM 1660 C CA . GLN A 1 197 ? 15.775 0.049 2.247 1.00 73.38 197 GLN A CA 1
ATOM 1661 C C . GLN A 1 197 ? 14.421 -0.080 2.927 1.00 73.38 197 GLN A C 1
ATOM 1663 O O . GLN A 1 197 ? 13.473 -0.542 2.298 1.00 73.38 197 GLN A O 1
ATOM 1668 N N . ASP A 1 198 ? 14.337 0.393 4.163 1.00 72.75 198 ASP A N 1
ATOM 1669 C CA . ASP A 1 198 ? 13.111 0.335 4.964 1.00 72.75 198 ASP A CA 1
ATOM 1670 C C . ASP A 1 198 ? 12.283 1.631 4.840 1.00 72.75 198 ASP A C 1
ATOM 1672 O O . ASP A 1 198 ? 11.413 1.896 5.659 1.00 72.75 198 ASP A O 1
ATOM 1676 N N . SER A 1 199 ? 12.575 2.472 3.839 1.00 80.94 199 SER A N 1
ATOM 1677 C CA . SER A 1 199 ? 11.915 3.765 3.636 1.00 80.94 199 SER A CA 1
ATOM 1678 C C . SER A 1 199 ? 11.085 3.744 2.363 1.00 80.94 199 SER A C 1
ATOM 1680 O O . SER A 1 199 ? 11.631 3.847 1.266 1.00 80.94 199 SER A O 1
ATOM 1682 N N . PHE A 1 200 ? 9.774 3.669 2.533 1.00 90.50 200 PHE A N 1
ATOM 1683 C CA . PHE A 1 200 ? 8.767 3.793 1.487 1.00 90.50 200 PHE A CA 1
ATOM 1684 C C . PHE A 1 200 ? 7.511 4.431 2.091 1.00 90.50 200 PHE A C 1
ATOM 1686 O O . PHE A 1 200 ? 7.320 4.434 3.308 1.00 90.50 200 PHE A O 1
ATOM 1693 N N . THR A 1 201 ? 6.678 5.032 1.250 1.00 94.06 201 THR A N 1
ATOM 1694 C CA . THR A 1 201 ? 5.598 5.920 1.707 1.00 94.06 201 THR A CA 1
ATOM 1695 C C . THR A 1 201 ? 4.194 5.326 1.604 1.00 94.06 201 THR A C 1
ATOM 1697 O O . THR A 1 201 ? 3.304 5.782 2.319 1.00 94.06 201 THR A O 1
ATOM 1700 N N . HIS A 1 202 ? 3.998 4.310 0.763 1.00 95.44 202 HIS A N 1
ATOM 1701 C CA . HIS A 1 202 ? 2.760 3.541 0.556 1.00 95.44 202 HIS A CA 1
ATOM 1702 C C . HIS A 1 202 ? 3.098 2.210 -0.155 1.00 95.44 202 HIS A C 1
ATOM 1704 O O . HIS A 1 202 ? 4.273 1.932 -0.414 1.00 95.44 202 HIS A O 1
ATOM 1710 N N . PHE A 1 203 ? 2.115 1.357 -0.459 1.00 96.69 203 PHE A N 1
ATOM 1711 C CA . PHE A 1 203 ? 2.369 0.017 -1.006 1.00 96.69 203 PHE A CA 1
ATOM 1712 C C . PHE A 1 203 ? 2.931 0.019 -2.430 1.00 96.69 203 PHE A C 1
ATOM 1714 O O . PHE A 1 203 ? 3.806 -0.791 -2.732 1.00 96.69 203 PHE A O 1
ATOM 1721 N N . THR A 1 204 ? 2.515 0.941 -3.300 1.00 95.88 204 THR A N 1
ATOM 1722 C CA . THR A 1 204 ? 3.133 1.073 -4.636 1.00 95.88 204 THR A CA 1
ATOM 1723 C C . THR A 1 204 ? 4.622 1.442 -4.537 1.00 95.88 204 THR A C 1
ATOM 1725 O O . THR A 1 204 ? 5.449 0.897 -5.269 1.00 95.88 204 THR A O 1
ATOM 1728 N N . ASP A 1 205 ? 5.000 2.304 -3.587 1.00 94.06 205 ASP A N 1
ATOM 1729 C CA . ASP A 1 205 ? 6.402 2.659 -3.318 1.00 94.06 205 ASP A CA 1
ATOM 1730 C C . ASP A 1 205 ? 7.179 1.497 -2.663 1.00 94.06 205 ASP A C 1
ATOM 1732 O O . ASP A 1 205 ? 8.350 1.265 -2.977 1.00 94.06 205 ASP A O 1
ATOM 1736 N N . LEU A 1 206 ? 6.523 0.681 -1.826 1.00 94.19 206 LEU A N 1
ATOM 1737 C CA . LEU A 1 206 ? 7.082 -0.591 -1.350 1.00 94.19 206 LEU A CA 1
ATOM 1738 C C . LEU A 1 206 ? 7.385 -1.526 -2.528 1.00 94.19 206 LEU A C 1
ATOM 1740 O O . LEU A 1 206 ? 8.504 -2.025 -2.635 1.00 94.19 206 LEU A O 1
ATOM 1744 N N . ALA A 1 207 ? 6.430 -1.718 -3.443 1.00 92.12 207 ALA A N 1
ATOM 1745 C CA . ALA A 1 207 ? 6.615 -2.544 -4.633 1.00 92.12 207 ALA A CA 1
ATOM 1746 C C . ALA A 1 207 ? 7.764 -2.021 -5.506 1.00 92.12 207 ALA A C 1
ATOM 1748 O O . ALA A 1 207 ? 8.639 -2.794 -5.909 1.00 92.12 207 ALA A O 1
ATOM 1749 N N . ARG A 1 208 ? 7.842 -0.700 -5.715 1.00 90.12 208 ARG A N 1
ATOM 1750 C CA . ARG A 1 208 ? 8.991 -0.071 -6.373 1.00 90.12 208 ARG A CA 1
ATOM 1751 C C . ARG A 1 208 ? 10.289 -0.370 -5.625 1.00 90.12 208 ARG A C 1
ATOM 1753 O O . ARG A 1 208 ? 11.268 -0.768 -6.244 1.00 90.12 208 ARG A O 1
ATOM 1760 N N . SER A 1 209 ? 10.327 -0.203 -4.309 1.00 88.25 209 SER A N 1
ATOM 1761 C CA . SER A 1 209 ? 11.522 -0.438 -3.491 1.00 88.25 209 SER A CA 1
ATOM 1762 C C . SER A 1 209 ? 11.990 -1.894 -3.549 1.00 88.25 209 SER A C 1
ATOM 1764 O O . SER A 1 209 ? 13.197 -2.153 -3.599 1.00 88.25 209 SER A O 1
ATOM 1766 N N . SER A 1 210 ? 11.058 -2.844 -3.616 1.00 86.38 210 SER A N 1
ATOM 1767 C CA . SER A 1 210 ? 11.323 -4.264 -3.853 1.00 86.38 210 SER A CA 1
ATOM 1768 C C . SER A 1 210 ? 11.913 -4.520 -5.244 1.00 86.38 210 SER A C 1
ATOM 1770 O O . SER A 1 210 ? 12.859 -5.301 -5.367 1.00 86.38 210 SER A O 1
ATOM 1772 N N . LEU A 1 211 ? 11.409 -3.835 -6.276 1.00 80.56 211 LEU A N 1
ATOM 1773 C CA . LEU A 1 211 ? 11.927 -3.898 -7.649 1.00 80.56 211 LEU A CA 1
ATOM 1774 C C . LEU A 1 211 ? 13.259 -3.158 -7.828 1.00 80.56 211 LEU A C 1
ATOM 1776 O O . LEU A 1 211 ? 14.055 -3.560 -8.663 1.00 80.56 211 LEU A O 1
ATOM 1780 N N . VAL A 1 212 ? 13.534 -2.095 -7.066 1.00 77.44 212 VAL A N 1
ATOM 1781 C CA . VAL A 1 212 ? 14.741 -1.262 -7.213 1.00 77.44 212 VAL A CA 1
ATOM 1782 C C . VAL A 1 212 ? 15.878 -1.678 -6.295 1.00 77.44 212 VAL A C 1
ATOM 1784 O O . VAL A 1 212 ? 17.025 -1.604 -6.711 1.00 77.44 212 VAL A O 1
ATOM 1787 N N . GLY A 1 213 ? 15.624 -2.193 -5.085 1.00 65.06 213 GLY A N 1
ATOM 1788 C CA . GLY A 1 213 ? 16.681 -2.768 -4.223 1.00 65.06 213 GLY A CA 1
ATOM 1789 C C . GLY A 1 213 ? 17.438 -3.939 -4.875 1.00 65.06 213 GLY A C 1
ATOM 1790 O O . GLY A 1 213 ? 18.521 -4.354 -4.446 1.00 65.06 213 GLY A O 1
ATOM 1791 N N . VAL A 1 214 ? 16.833 -4.428 -5.938 1.00 56.12 214 VAL A N 1
ATOM 1792 C CA . VAL A 1 214 ? 17.274 -5.382 -6.924 1.00 56.12 214 VAL A CA 1
ATOM 1793 C C . VAL A 1 214 ? 18.270 -4.773 -7.940 1.00 56.12 214 VAL A C 1
ATOM 1795 O O . VAL A 1 214 ? 19.270 -5.419 -8.247 1.00 56.12 214 VAL A O 1
ATOM 1798 N N . PHE A 1 215 ? 18.046 -3.552 -8.434 1.00 54.44 215 PHE A N 1
ATOM 1799 C CA . PHE A 1 215 ? 18.934 -2.873 -9.381 1.00 54.44 215 PHE A CA 1
ATOM 1800 C C . PHE A 1 215 ? 20.135 -2.230 -8.641 1.00 54.44 215 PHE A C 1
ATOM 1802 O O . PHE A 1 215 ? 19.991 -1.760 -7.506 1.00 54.44 215 PHE A O 1
ATOM 1809 N N . PRO A 1 216 ? 21.351 -2.201 -9.222 1.00 51.69 216 PRO A N 1
ATOM 1810 C CA . PRO A 1 216 ? 22.501 -1.543 -8.597 1.00 51.69 216 PRO A CA 1
ATOM 1811 C C . PRO A 1 216 ? 22.248 -0.040 -8.379 1.00 51.69 216 PRO A C 1
ATOM 1813 O O . PRO A 1 216 ? 21.770 0.644 -9.280 1.00 51.69 216 PRO A O 1
ATOM 1816 N N . ARG A 1 217 ? 22.601 0.489 -7.197 1.00 48.72 217 ARG A N 1
ATOM 1817 C CA . ARG A 1 217 ? 22.578 1.937 -6.912 1.00 48.72 217 ARG A CA 1
ATOM 1818 C C . ARG A 1 217 ? 23.876 2.589 -7.388 1.00 48.72 217 ARG A C 1
ATOM 1820 O O . ARG A 1 217 ? 24.930 2.126 -6.975 1.00 48.72 217 ARG A O 1
ATOM 1827 N N . ASP A 1 218 ? 23.748 3.648 -8.192 1.00 49.34 218 ASP A N 1
ATOM 1828 C CA . ASP A 1 218 ? 24.578 4.849 -8.452 1.00 49.34 218 ASP A CA 1
ATOM 1829 C C . ASP A 1 218 ? 26.116 4.884 -8.268 1.00 49.34 218 ASP A C 1
ATOM 1831 O O . ASP A 1 218 ? 26.730 5.837 -8.739 1.00 49.34 218 ASP A O 1
ATOM 1835 N N . SER A 1 219 ? 26.805 3.911 -7.670 1.00 41.75 219 SER A N 1
ATOM 1836 C CA . SER A 1 219 ? 28.270 3.945 -7.553 1.00 41.75 219 SER A CA 1
ATOM 1837 C C . SER A 1 219 ? 29.010 3.528 -8.830 1.00 41.75 219 SER A C 1
ATOM 1839 O O . SER A 1 219 ? 30.234 3.606 -8.859 1.00 41.75 219 SER A O 1
ATOM 1841 N N . GLU A 1 220 ? 28.305 3.110 -9.889 1.00 45.94 220 GLU A N 1
ATOM 1842 C CA . GLU A 1 220 ? 28.929 2.651 -11.145 1.00 45.94 220 GLU A CA 1
ATOM 1843 C C . GLU A 1 220 ? 28.413 3.335 -12.425 1.00 45.94 220 GLU A C 1
ATOM 1845 O O . GLU A 1 220 ? 28.882 3.017 -13.520 1.00 45.94 220 GLU A O 1
ATOM 1850 N N . ILE A 1 221 ? 27.496 4.306 -12.340 1.00 49.59 221 ILE A N 1
ATOM 1851 C CA . ILE A 1 221 ? 26.993 4.990 -13.541 1.00 49.59 221 ILE A CA 1
ATOM 1852 C C . ILE A 1 221 ? 27.831 6.245 -13.787 1.00 49.59 221 ILE A C 1
ATOM 1854 O O . ILE A 1 221 ? 27.758 7.239 -13.068 1.00 49.59 221 ILE A O 1
ATOM 1858 N N . SER A 1 222 ? 28.668 6.160 -14.819 1.00 43.75 222 SER A N 1
ATOM 1859 C CA . SER A 1 222 ? 29.446 7.268 -15.366 1.00 43.75 222 SER A CA 1
ATOM 1860 C C . SER A 1 222 ? 28.558 8.482 -15.683 1.00 43.75 222 SER A C 1
ATOM 1862 O O . SER A 1 222 ? 27.370 8.338 -15.956 1.00 43.75 222 SER A O 1
ATOM 1864 N N . ASN A 1 223 ? 29.149 9.684 -15.702 1.00 43.56 223 ASN A N 1
ATOM 1865 C CA . ASN A 1 223 ? 28.534 10.972 -16.087 1.00 43.56 223 ASN A CA 1
ATOM 1866 C C . ASN A 1 223 ? 28.003 11.027 -17.550 1.00 43.56 223 ASN A C 1
ATOM 1868 O O . ASN A 1 223 ? 28.007 12.081 -18.188 1.00 43.56 223 ASN A O 1
ATOM 1872 N N . GLY A 1 224 ? 27.598 9.899 -18.131 1.00 46.50 224 GLY A N 1
ATOM 1873 C CA . GLY A 1 224 ? 27.059 9.797 -19.475 1.00 46.50 224 GLY A CA 1
ATOM 1874 C C . GLY A 1 224 ? 25.713 10.504 -19.600 1.00 46.50 224 GLY A C 1
ATOM 1875 O O . GLY A 1 224 ? 24.831 10.380 -18.752 1.00 46.50 224 GLY A O 1
ATOM 1876 N N . ARG A 1 225 ? 25.539 11.240 -20.703 1.00 42.88 225 ARG A N 1
ATOM 1877 C CA . ARG A 1 225 ? 24.214 11.674 -21.158 1.00 42.88 225 ARG A CA 1
ATOM 1878 C C . ARG A 1 225 ? 23.365 10.421 -21.382 1.00 42.88 225 ARG A C 1
ATOM 1880 O O . ARG A 1 225 ? 23.822 9.515 -22.076 1.00 42.88 225 ARG A O 1
ATOM 1887 N N . PHE A 1 226 ? 22.154 10.385 -20.827 1.00 47.22 226 PHE A N 1
ATOM 1888 C CA . PHE A 1 226 ? 21.158 9.371 -21.176 1.00 47.22 226 PHE A CA 1
ATOM 1889 C C . PHE A 1 226 ? 20.816 9.539 -22.660 1.00 47.22 226 PHE A C 1
ATOM 1891 O O . PHE A 1 226 ? 20.041 10.410 -23.050 1.00 47.22 226 PHE A O 1
ATOM 1898 N N . LEU A 1 227 ? 21.482 8.752 -23.498 1.00 48.84 227 LEU A N 1
ATOM 1899 C CA . LEU A 1 227 ? 21.042 8.485 -24.858 1.00 48.84 227 LEU A CA 1
ATOM 1900 C C . LEU A 1 227 ? 19.771 7.639 -24.756 1.00 48.84 227 LEU A C 1
ATOM 1902 O O . LEU A 1 227 ? 19.641 6.855 -23.815 1.00 48.84 227 LEU A O 1
ATOM 1906 N N . ALA A 1 228 ? 18.846 7.798 -25.705 1.00 55.75 228 ALA A N 1
ATOM 1907 C CA . ALA A 1 228 ? 17.720 6.882 -25.847 1.00 55.75 228 ALA A CA 1
ATOM 1908 C C . ALA A 1 228 ? 18.259 5.444 -25.792 1.00 55.75 228 ALA A C 1
ATOM 1910 O O . ALA A 1 228 ? 19.094 5.065 -26.620 1.00 55.75 228 ALA A O 1
ATOM 1911 N N . LEU A 1 229 ? 17.869 4.692 -24.759 1.00 58.91 229 LEU A N 1
ATOM 1912 C CA . LEU A 1 229 ? 18.321 3.318 -24.608 1.00 58.91 229 LEU A CA 1
ATOM 1913 C C . LEU A 1 229 ? 17.751 2.518 -25.786 1.00 58.91 229 LEU A C 1
ATOM 1915 O O . LEU A 1 229 ? 16.554 2.627 -26.062 1.00 58.91 229 LEU A O 1
ATOM 1919 N N . PRO A 1 230 ? 18.584 1.752 -26.509 1.00 63.59 230 PRO A N 1
ATOM 1920 C CA . PRO A 1 230 ? 18.101 0.941 -27.613 1.00 63.59 230 PRO A CA 1
ATOM 1921 C C . PRO A 1 230 ? 17.097 -0.087 -27.090 1.00 63.59 230 PRO A C 1
ATOM 1923 O O . PRO A 1 230 ? 17.343 -0.775 -26.098 1.00 63.59 230 PRO A O 1
ATOM 1926 N N . THR A 1 231 ? 15.971 -0.211 -27.782 1.00 71.12 231 THR A N 1
ATOM 1927 C CA . THR A 1 231 ? 14.931 -1.198 -27.482 1.00 71.12 231 THR A CA 1
ATOM 1928 C C . THR A 1 231 ? 15.488 -2.621 -27.558 1.00 71.12 231 THR A C 1
ATOM 1930 O O . THR A 1 231 ? 16.450 -2.896 -28.281 1.00 71.12 231 THR A O 1
ATOM 1933 N N . ALA A 1 232 ? 14.834 -3.582 -26.896 1.00 71.31 232 ALA A N 1
ATOM 1934 C CA . ALA A 1 232 ? 15.210 -4.996 -27.002 1.00 71.31 232 ALA A CA 1
ATOM 1935 C C . ALA A 1 232 ? 15.251 -5.491 -28.466 1.00 71.31 232 ALA A C 1
ATOM 1937 O O . ALA A 1 232 ? 16.089 -6.316 -28.832 1.00 71.31 232 ALA A O 1
ATOM 1938 N N . MET A 1 233 ? 14.386 -4.945 -29.330 1.00 72.38 233 MET A N 1
ATOM 1939 C CA . MET A 1 233 ? 14.385 -5.231 -30.767 1.00 72.38 233 MET A CA 1
ATOM 1940 C C . MET A 1 233 ? 15.612 -4.660 -31.482 1.00 72.38 233 MET A C 1
ATOM 1942 O O . MET A 1 233 ? 16.191 -5.338 -32.328 1.00 72.38 233 MET A O 1
ATOM 1946 N N . GLU A 1 234 ? 16.021 -3.435 -31.158 1.00 76.50 234 GLU A N 1
ATOM 1947 C CA . GLU A 1 234 ? 17.239 -2.831 -31.704 1.00 76.50 234 GLU A CA 1
ATOM 1948 C C . GLU A 1 234 ? 18.478 -3.581 -31.225 1.00 76.50 234 GLU A C 1
ATOM 1950 O O . GLU A 1 234 ? 19.300 -3.973 -32.047 1.00 76.50 234 GLU A O 1
ATOM 1955 N N . LEU A 1 235 ? 18.567 -3.900 -29.932 1.00 79.06 235 LEU A N 1
ATOM 1956 C CA . LEU A 1 235 ? 19.638 -4.734 -29.385 1.00 79.06 235 LEU A CA 1
ATOM 1957 C C . LEU A 1 235 ? 19.722 -6.087 -30.106 1.00 79.06 235 LEU A C 1
ATOM 1959 O O . LEU A 1 235 ? 20.808 -6.507 -30.509 1.00 79.06 235 LEU A O 1
ATOM 1963 N N . LYS A 1 236 ? 18.581 -6.737 -30.363 1.00 78.19 236 LYS A N 1
ATOM 1964 C CA . LYS A 1 236 ? 18.531 -7.982 -31.143 1.00 78.19 236 LYS A CA 1
ATOM 1965 C C . LYS A 1 236 ? 19.049 -7.791 -32.574 1.00 78.19 236 LYS A C 1
ATOM 1967 O O . LYS A 1 236 ? 19.797 -8.637 -33.059 1.00 78.19 236 LYS A O 1
ATOM 1972 N N . LYS A 1 237 ? 18.704 -6.680 -33.243 1.00 82.44 237 LYS A N 1
ATOM 1973 C CA . LYS A 1 237 ? 19.238 -6.333 -34.578 1.00 82.44 237 LYS A CA 1
ATOM 1974 C C . LYS A 1 237 ? 20.756 -6.131 -34.558 1.00 82.44 237 LYS A C 1
ATOM 1976 O O . LYS A 1 237 ? 21.419 -6.487 -35.525 1.00 82.44 237 LYS A O 1
ATOM 1981 N N . PHE A 1 238 ? 21.303 -5.621 -33.456 1.00 81.75 238 PHE A N 1
ATOM 1982 C CA . PHE A 1 238 ? 22.744 -5.460 -33.241 1.00 81.75 238 PHE A CA 1
ATOM 1983 C C . PHE A 1 238 ? 23.445 -6.727 -32.713 1.00 81.75 238 PHE A C 1
ATOM 1985 O O . PHE A 1 238 ? 24.601 -6.664 -32.296 1.00 81.75 238 PHE A O 1
ATOM 1992 N N . GLY A 1 239 ? 22.785 -7.890 -32.755 1.00 80.88 239 GLY A N 1
ATOM 1993 C CA . GLY A 1 239 ? 23.401 -9.178 -32.422 1.00 80.88 239 GLY A CA 1
ATOM 1994 C C . GLY A 1 239 ? 23.456 -9.496 -30.927 1.00 80.88 239 GLY A C 1
ATOM 1995 O O . GLY A 1 239 ? 24.209 -10.385 -30.527 1.00 80.88 239 GLY A O 1
ATOM 1996 N N . VAL A 1 240 ? 22.669 -8.801 -30.096 1.00 81.38 240 VAL A N 1
ATOM 1997 C CA . VAL A 1 240 ? 22.459 -9.195 -28.697 1.00 81.38 240 VAL A CA 1
ATOM 1998 C C . VAL A 1 240 ? 21.567 -10.432 -28.646 1.00 81.38 240 VAL A C 1
ATOM 2000 O O . VAL A 1 240 ? 20.480 -10.465 -29.226 1.00 81.38 240 VAL A O 1
ATOM 2003 N N . ILE A 1 241 ? 22.031 -11.454 -27.933 1.00 82.00 241 ILE A N 1
ATOM 2004 C CA . ILE A 1 241 ? 21.320 -12.721 -27.754 1.00 82.00 241 ILE A CA 1
ATOM 2005 C C . ILE A 1 241 ? 20.594 -12.676 -26.412 1.00 82.00 241 ILE A C 1
ATOM 2007 O O . ILE A 1 241 ? 21.228 -12.436 -25.389 1.00 82.00 241 ILE A O 1
ATOM 2011 N N . PHE A 1 242 ? 19.289 -12.934 -26.406 1.00 82.12 242 PHE A N 1
ATOM 2012 C CA . PHE A 1 242 ? 18.488 -13.014 -25.184 1.00 82.12 242 PHE A CA 1
ATOM 2013 C C . PHE A 1 242 ? 18.321 -14.476 -24.764 1.00 82.12 242 PHE A C 1
ATOM 2015 O O . PHE A 1 242 ? 17.821 -15.281 -25.550 1.00 82.12 242 PHE A O 1
ATOM 2022 N N . GLU A 1 243 ? 18.744 -14.820 -23.548 1.00 81.62 243 GLU A N 1
ATOM 2023 C CA . GLU A 1 243 ? 18.687 -16.187 -23.011 1.00 81.62 243 GLU A CA 1
ATOM 2024 C C . GLU A 1 243 ? 17.790 -16.232 -21.763 1.00 81.62 243 GLU A C 1
ATOM 2026 O O . GLU A 1 243 ? 18.016 -15.453 -20.832 1.00 81.62 243 GLU A O 1
ATOM 2031 N N . PRO A 1 244 ? 16.783 -17.122 -21.708 1.00 77.44 244 PRO A N 1
ATOM 2032 C CA . PRO A 1 244 ? 15.985 -17.289 -20.506 1.00 77.44 244 PRO A CA 1
ATOM 2033 C C . PRO A 1 244 ? 16.813 -17.959 -19.401 1.00 77.44 244 PRO A C 1
ATOM 2035 O O . PRO A 1 244 ? 17.560 -18.904 -19.659 1.00 77.44 244 PRO A O 1
ATOM 2038 N N . VAL A 1 245 ? 16.643 -17.508 -18.160 1.00 76.50 245 VAL A N 1
ATOM 2039 C CA . VAL A 1 245 ? 17.183 -18.176 -16.968 1.00 76.50 245 VAL A CA 1
ATOM 2040 C C . VAL A 1 245 ? 16.032 -18.783 -16.173 1.00 76.50 245 VAL A C 1
ATOM 2042 O O . VAL A 1 245 ? 15.020 -18.126 -15.915 1.00 76.50 245 VAL A O 1
ATOM 2045 N N . VAL A 1 246 ? 16.176 -20.062 -15.817 1.00 67.69 246 VAL A N 1
ATOM 2046 C CA . VAL A 1 246 ? 15.211 -20.776 -14.975 1.00 67.69 246 VAL A CA 1
ATOM 2047 C C . VAL A 1 246 ? 15.426 -20.349 -13.528 1.00 67.69 246 VAL A C 1
ATOM 2049 O O . VAL A 1 246 ? 16.511 -20.531 -12.976 1.00 67.69 246 VAL A O 1
ATOM 2052 N N . GLY A 1 247 ? 14.380 -19.791 -12.921 1.00 55.88 247 GLY A N 1
ATOM 2053 C CA . GLY A 1 247 ? 14.459 -19.191 -11.593 1.00 55.88 247 GLY A CA 1
ATOM 2054 C C . GLY A 1 247 ? 15.131 -17.812 -11.592 1.00 55.88 247 GLY A C 1
ATOM 2055 O O . GLY A 1 247 ? 15.693 -17.357 -12.586 1.00 55.88 247 GLY A O 1
ATOM 2056 N N . GLY A 1 248 ? 15.040 -17.128 -10.452 1.00 57.00 248 GLY A N 1
ATOM 2057 C CA . GLY A 1 248 ? 15.446 -15.727 -10.305 1.00 57.00 248 GLY A CA 1
ATOM 2058 C C . GLY A 1 248 ? 14.260 -14.756 -10.366 1.00 57.00 248 GLY A C 1
ATOM 2059 O O . GLY A 1 248 ? 13.104 -15.152 -10.418 1.00 57.00 248 GLY A O 1
ATOM 2060 N N . SER A 1 249 ? 14.546 -13.464 -10.290 1.00 57.66 249 SER A N 1
ATOM 2061 C CA . SER A 1 249 ? 13.618 -12.330 -10.453 1.00 57.66 249 SER A CA 1
ATOM 2062 C C . SER A 1 249 ? 14.185 -11.404 -11.501 1.00 57.66 249 SER A C 1
ATOM 2064 O O . SER A 1 249 ? 15.374 -11.484 -11.765 1.00 57.66 249 SER A O 1
ATOM 2066 N N . ILE A 1 250 ? 13.390 -10.464 -12.015 1.00 58.06 250 ILE A N 1
ATOM 2067 C CA . ILE A 1 250 ? 13.824 -9.343 -12.876 1.00 58.06 250 ILE A CA 1
ATOM 2068 C C . ILE A 1 250 ? 15.176 -8.745 -12.457 1.00 58.06 250 ILE A C 1
ATOM 2070 O O . ILE A 1 250 ? 15.967 -8.330 -13.296 1.00 58.06 250 ILE A O 1
ATOM 2074 N N . ALA A 1 251 ? 15.474 -8.786 -11.164 1.00 54.78 251 ALA A N 1
ATOM 2075 C CA . ALA A 1 251 ? 16.756 -8.427 -10.589 1.00 54.78 251 ALA A CA 1
ATOM 2076 C C . ALA A 1 251 ? 18.010 -9.105 -11.084 1.00 54.78 251 ALA A C 1
ATOM 2078 O O . ALA A 1 251 ? 19.098 -8.541 -11.045 1.00 54.78 251 ALA A O 1
ATOM 2079 N N . ASP A 1 252 ? 17.847 -10.355 -11.457 1.00 62.50 252 ASP A N 1
ATOM 2080 C CA . ASP A 1 252 ? 18.921 -11.280 -11.720 1.00 62.50 252 ASP A CA 1
ATOM 2081 C C . ASP A 1 252 ? 19.310 -11.215 -13.210 1.00 62.50 252 ASP A C 1
ATOM 2083 O O . ASP A 1 252 ? 20.062 -12.066 -13.688 1.00 62.50 252 ASP A O 1
ATOM 2087 N N . MET A 1 253 ? 18.819 -10.194 -13.938 1.00 65.44 253 MET A N 1
ATOM 2088 C CA . MET A 1 253 ? 19.208 -9.893 -15.312 1.00 65.44 253 MET A CA 1
ATOM 2089 C C . MET A 1 253 ? 20.706 -9.599 -15.398 1.00 65.44 253 MET A C 1
ATOM 2091 O O . MET A 1 253 ? 21.248 -8.768 -14.668 1.00 65.44 253 MET A O 1
ATOM 2095 N N . LYS A 1 254 ? 21.390 -10.275 -16.324 1.00 67.25 254 LYS A N 1
ATOM 2096 C CA . LYS A 1 254 ? 22.845 -10.161 -16.496 1.00 67.25 254 LYS A CA 1
ATOM 2097 C C . LYS A 1 254 ? 23.199 -9.944 -17.956 1.00 67.25 254 LYS A C 1
ATOM 2099 O O . LYS A 1 254 ? 22.752 -10.687 -18.825 1.00 67.25 254 LYS A O 1
ATOM 2104 N N . CYS A 1 255 ? 24.068 -8.970 -18.214 1.00 66.19 255 CYS A N 1
ATOM 2105 C CA . CYS A 1 255 ? 24.715 -8.811 -19.511 1.00 66.19 255 CYS A CA 1
ATOM 2106 C C . CYS A 1 255 ? 26.110 -9.440 -19.458 1.00 66.19 255 CYS A C 1
ATOM 2108 O O . CYS A 1 255 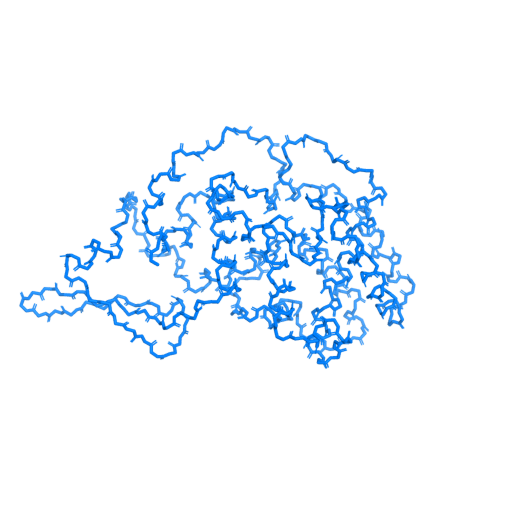? 26.999 -8.963 -18.754 1.00 66.19 255 CYS A O 1
ATOM 2110 N N . LEU A 1 256 ? 26.301 -10.524 -20.199 1.00 70.19 256 LEU A N 1
ATOM 2111 C CA . LEU A 1 256 ? 27.566 -11.232 -20.316 1.00 70.19 256 LEU A CA 1
ATOM 2112 C C . LEU A 1 256 ? 28.206 -10.878 -21.657 1.00 70.19 256 LEU A C 1
ATOM 2114 O O . LEU A 1 256 ? 27.598 -11.045 -22.715 1.00 70.19 256 LEU A O 1
ATOM 2118 N N . SER A 1 257 ? 29.456 -10.414 -21.634 1.00 61.41 257 SER A N 1
ATOM 2119 C CA . SER A 1 257 ? 30.232 -10.249 -22.864 1.00 61.41 257 SER A CA 1
ATOM 2120 C C . SER A 1 257 ? 31.054 -11.503 -23.131 1.00 61.41 257 SER A C 1
ATOM 2122 O O . SER A 1 257 ? 31.922 -11.847 -22.327 1.00 61.41 257 SER A O 1
ATOM 2124 N N . ALA A 1 258 ? 30.835 -12.146 -24.274 1.00 56.16 258 ALA A N 1
ATOM 2125 C CA . ALA A 1 258 ? 31.717 -13.198 -24.758 1.00 56.16 258 ALA A CA 1
ATOM 2126 C C . ALA A 1 258 ? 32.735 -12.580 -25.727 1.00 56.16 258 ALA A C 1
ATOM 2128 O O . ALA A 1 258 ? 32.365 -11.961 -26.728 1.00 56.16 258 ALA A O 1
ATOM 2129 N N . LYS A 1 259 ? 34.030 -12.725 -25.423 1.00 50.41 259 LYS A N 1
ATOM 2130 C CA . LYS A 1 259 ? 35.104 -12.375 -26.359 1.00 50.41 259 LYS A CA 1
ATOM 2131 C C . LYS A 1 259 ? 35.375 -13.578 -27.259 1.00 50.41 259 LYS A C 1
ATOM 2133 O O . LYS A 1 259 ? 36.041 -14.518 -26.843 1.00 50.41 259 LYS A O 1
ATOM 2138 N N . PHE A 1 260 ? 34.870 -13.524 -28.484 1.00 54.03 260 PHE A N 1
ATOM 2139 C CA . PHE A 1 260 ? 35.410 -14.284 -29.610 1.00 54.03 260 PHE A CA 1
ATOM 2140 C C . PHE A 1 260 ? 35.961 -13.290 -30.644 1.00 54.03 260 PHE A C 1
ATOM 2142 O O . PHE A 1 260 ? 35.998 -12.089 -30.375 1.00 54.03 260 PHE A O 1
ATOM 2149 N N . ILE A 1 261 ? 36.391 -13.770 -31.817 1.00 56.78 261 ILE A N 1
ATOM 2150 C CA . ILE A 1 261 ? 36.865 -12.946 -32.951 1.00 56.78 261 ILE A CA 1
ATOM 2151 C C . ILE A 1 261 ? 35.910 -11.760 -33.247 1.00 56.78 261 ILE A C 1
ATOM 2153 O O . ILE A 1 261 ? 36.354 -10.711 -33.705 1.00 56.78 261 ILE A O 1
ATOM 2157 N N . VAL A 1 262 ? 34.622 -11.887 -32.893 1.00 58.34 262 VAL A N 1
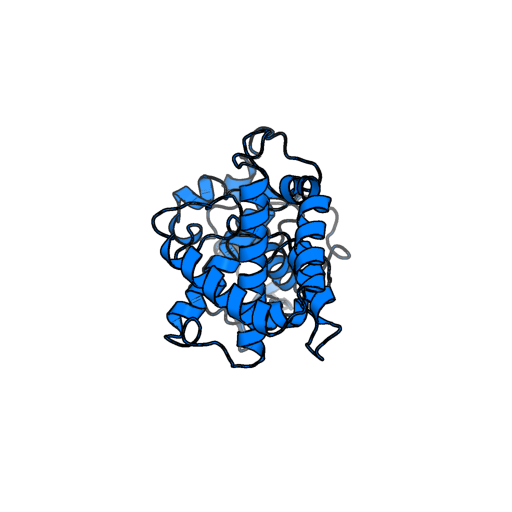ATOM 2158 C CA . VAL A 1 262 ? 33.636 -10.799 -32.802 1.00 58.34 262 VAL A CA 1
ATOM 2159 C C . VAL A 1 262 ? 33.059 -10.748 -31.378 1.00 58.34 262 VAL A C 1
ATOM 2161 O O . VAL A 1 262 ? 32.841 -11.788 -30.748 1.00 58.34 262 VAL A O 1
ATOM 2164 N N . ARG A 1 263 ? 32.821 -9.542 -30.844 1.00 60.50 263 ARG A N 1
ATOM 2165 C CA . ARG A 1 263 ? 32.227 -9.341 -29.513 1.00 60.50 263 ARG A CA 1
ATOM 2166 C C . ARG A 1 263 ? 30.714 -9.544 -29.597 1.00 60.50 263 ARG A C 1
ATOM 2168 O O . ARG A 1 263 ? 30.041 -8.766 -30.263 1.00 60.50 263 ARG A O 1
ATOM 2175 N N . PHE A 1 264 ? 30.193 -10.541 -28.888 1.00 68.94 264 PHE A N 1
ATOM 2176 C CA . PHE A 1 264 ? 28.751 -10.741 -28.735 1.00 68.94 264 PHE A CA 1
ATOM 2177 C C . PHE A 1 264 ? 28.335 -10.480 -27.291 1.00 68.94 264 PHE A C 1
ATOM 2179 O O . PHE A 1 264 ? 29.074 -10.783 -26.345 1.00 68.94 264 PHE A O 1
ATOM 2186 N N . PHE A 1 265 ? 27.141 -9.921 -27.132 1.00 77.00 265 PHE A N 1
ATOM 21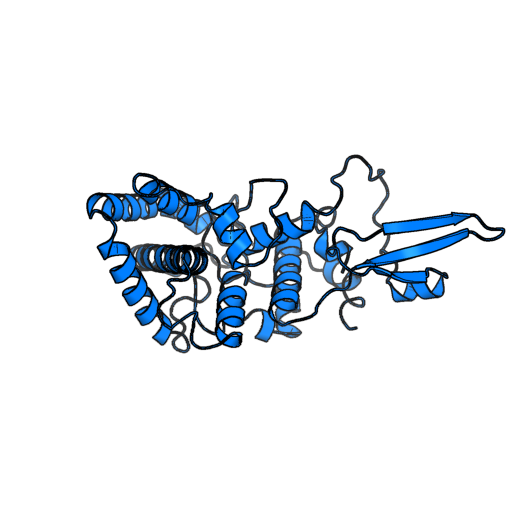87 C CA . PHE A 1 265 ? 26.526 -9.688 -25.833 1.00 77.00 265 PHE A CA 1
ATOM 2188 C C . PHE A 1 265 ? 25.386 -10.680 -25.645 1.00 77.00 265 PHE A C 1
ATOM 2190 O O . PHE A 1 265 ? 24.511 -10.807 -26.502 1.00 77.00 265 PHE A O 1
ATOM 2197 N N . LYS A 1 266 ? 25.416 -11.391 -24.523 1.00 80.69 266 LYS A N 1
ATOM 2198 C CA . LYS A 1 266 ? 24.326 -12.249 -24.076 1.00 80.69 266 LYS A CA 1
ATOM 2199 C C . LYS A 1 266 ? 23.609 -11.556 -22.935 1.00 80.69 266 LYS A C 1
ATOM 2201 O O . LYS A 1 266 ? 24.243 -11.190 -21.949 1.00 80.69 266 LYS A O 1
ATOM 2206 N N . PHE A 1 267 ? 22.307 -11.379 -23.072 1.00 78.31 267 PHE A N 1
ATOM 2207 C CA . PHE A 1 267 ? 21.457 -10.789 -22.059 1.00 78.31 267 PHE A CA 1
ATOM 2208 C C . PHE A 1 267 ? 20.567 -11.879 -21.467 1.00 78.31 267 PHE A C 1
ATOM 2210 O O . PHE A 1 267 ? 19.679 -12.413 -22.129 1.00 78.31 267 PHE A O 1
ATOM 2217 N N . GLN A 1 268 ? 20.857 -12.252 -20.228 1.00 78.50 268 GLN A N 1
ATOM 2218 C CA . GLN A 1 268 ? 20.118 -13.267 -19.495 1.00 78.50 268 GLN A CA 1
ATOM 2219 C C . GLN A 1 268 ? 18.909 -12.631 -18.820 1.00 78.50 268 GLN A C 1
ATOM 2221 O O . GLN A 1 268 ? 19.074 -11.695 -18.038 1.00 78.50 268 GLN A O 1
ATOM 2226 N N . ILE A 1 269 ? 17.713 -13.135 -19.127 1.00 71.94 269 ILE A N 1
ATOM 2227 C CA . ILE A 1 269 ? 16.446 -12.661 -18.566 1.00 71.94 269 ILE A CA 1
ATOM 2228 C C . ILE A 1 269 ? 15.792 -13.817 -17.803 1.00 71.94 269 ILE A C 1
ATOM 2230 O O . ILE A 1 269 ? 15.529 -14.861 -18.396 1.00 71.94 269 ILE A O 1
ATOM 2234 N N . PRO A 1 270 ? 15.521 -13.671 -16.502 1.00 67.81 270 PRO A N 1
ATOM 2235 C CA . PRO A 1 270 ? 14.782 -14.680 -15.758 1.00 67.81 270 PRO A CA 1
ATOM 2236 C C . PRO A 1 270 ? 13.345 -14.774 -16.265 1.00 67.81 270 PRO A C 1
ATOM 2238 O O . PRO A 1 270 ? 12.777 -13.790 -16.740 1.00 67.81 270 PRO A O 1
ATOM 2241 N N . HIS A 1 271 ? 12.751 -15.961 -16.162 1.00 66.69 271 HIS A N 1
ATOM 2242 C CA . HIS A 1 271 ? 11.355 -16.160 -16.541 1.00 66.69 271 HIS A CA 1
ATOM 2243 C C . HIS A 1 271 ? 10.439 -15.225 -15.736 1.00 66.69 271 HIS A C 1
ATOM 2245 O O . HIS A 1 271 ? 10.343 -15.345 -14.514 1.00 66.69 271 HIS A O 1
ATOM 2251 N N . LEU A 1 272 ? 9.773 -14.298 -16.427 1.00 65.62 272 LEU A N 1
ATOM 2252 C CA . LEU A 1 272 ? 8.782 -13.410 -15.834 1.00 65.62 272 LEU A CA 1
ATOM 2253 C C . LEU A 1 272 ? 7.397 -13.990 -16.090 1.00 65.62 272 LEU A C 1
ATOM 2255 O O . LEU A 1 272 ? 6.946 -14.048 -17.233 1.00 65.62 272 LEU A O 1
ATOM 2259 N N . GLU A 1 273 ? 6.729 -14.423 -15.027 1.00 65.88 273 GLU A N 1
ATOM 2260 C CA . GLU A 1 273 ? 5.317 -14.764 -15.115 1.00 65.88 273 GLU A CA 1
ATOM 2261 C C . GLU A 1 273 ? 4.511 -13.474 -15.287 1.00 65.88 273 GLU A C 1
ATOM 2263 O O . GLU A 1 273 ? 4.562 -12.586 -14.436 1.00 65.88 273 GLU A O 1
ATOM 2268 N N . VAL A 1 274 ? 3.811 -13.364 -16.417 1.00 70.12 274 VAL A N 1
ATOM 2269 C CA . VAL A 1 274 ? 2.920 -12.240 -16.702 1.00 70.12 274 VAL A CA 1
ATOM 2270 C C . VAL A 1 274 ? 1.508 -12.660 -16.323 1.00 70.12 274 VAL A C 1
ATOM 2272 O O . VAL A 1 274 ? 0.847 -13.396 -17.050 1.00 70.12 274 VAL A O 1
ATOM 2275 N N . ASN A 1 275 ? 1.073 -12.198 -15.160 1.00 75.19 275 ASN A N 1
ATOM 2276 C CA . ASN A 1 275 ? -0.297 -12.295 -14.675 1.00 75.19 275 ASN A CA 1
ATOM 2277 C C . ASN A 1 275 ? -0.843 -10.898 -14.324 1.00 75.19 275 ASN A C 1
ATOM 2279 O O . ASN A 1 275 ? -0.103 -9.909 -14.338 1.00 75.19 275 ASN A O 1
ATOM 2283 N N . ILE A 1 276 ? -2.130 -10.829 -13.979 1.00 77.62 276 ILE A N 1
ATOM 2284 C CA . ILE A 1 276 ? -2.840 -9.576 -13.664 1.00 77.62 276 ILE A CA 1
ATOM 2285 C C . ILE A 1 276 ? -2.105 -8.763 -12.583 1.00 77.62 276 ILE A C 1
ATOM 2287 O O . ILE A 1 276 ? -1.971 -7.545 -12.698 1.00 77.62 276 ILE A O 1
ATOM 2291 N N . LEU A 1 277 ? -1.571 -9.430 -11.554 1.00 82.38 277 LEU A N 1
ATOM 2292 C CA . LEU A 1 277 ? -0.860 -8.764 -10.463 1.00 82.38 277 LEU A CA 1
ATOM 2293 C C . LEU A 1 277 ? 0.481 -8.181 -10.929 1.00 82.38 277 LEU A C 1
ATOM 2295 O O . LEU A 1 277 ? 0.808 -7.045 -10.595 1.00 82.38 277 LEU A O 1
ATOM 2299 N N . SER A 1 278 ? 1.245 -8.928 -11.730 1.00 81.69 278 SER A N 1
ATOM 2300 C CA . SER A 1 278 ? 2.518 -8.449 -12.278 1.00 81.69 278 SER A CA 1
ATOM 2301 C C . SER A 1 278 ? 2.329 -7.237 -13.199 1.00 81.69 278 SER A C 1
ATOM 2303 O O . SER A 1 278 ? 3.068 -6.261 -13.083 1.00 81.69 278 SER A O 1
ATOM 2305 N N . GLU A 1 279 ? 1.302 -7.250 -14.056 1.00 86.38 279 GLU A N 1
ATOM 2306 C CA . GLU A 1 279 ? 0.978 -6.133 -14.944 1.00 86.38 279 GLU A CA 1
ATOM 2307 C C . GLU A 1 279 ? 0.564 -4.893 -14.146 1.00 86.38 279 GLU A C 1
ATOM 2309 O O . GLU A 1 279 ? 1.098 -3.806 -14.378 1.00 86.38 279 GLU A O 1
ATOM 2314 N N . CYS A 1 280 ? -0.295 -5.074 -13.137 1.00 88.56 280 CYS A N 1
ATOM 2315 C CA . CYS A 1 280 ? -0.677 -4.019 -12.205 1.00 88.56 280 CYS A CA 1
ATOM 2316 C C . CYS A 1 280 ? 0.541 -3.389 -11.519 1.00 88.56 280 CYS A C 1
ATOM 2318 O O . CYS A 1 280 ? 0.657 -2.161 -11.492 1.00 88.56 280 CYS A O 1
ATOM 2320 N N . ILE A 1 281 ? 1.460 -4.208 -10.991 1.00 89.00 281 ILE A N 1
ATOM 2321 C CA . ILE A 1 281 ? 2.678 -3.728 -10.327 1.00 89.00 281 ILE A CA 1
ATOM 2322 C C . ILE A 1 281 ? 3.508 -2.877 -11.289 1.00 89.00 281 ILE A C 1
ATOM 2324 O O . ILE A 1 281 ? 3.855 -1.751 -10.938 1.00 89.00 281 ILE A O 1
ATOM 2328 N N . PHE A 1 282 ? 3.818 -3.367 -12.495 1.00 87.94 282 PHE A N 1
ATOM 2329 C CA . PHE A 1 282 ? 4.669 -2.610 -13.419 1.00 87.94 282 PHE A CA 1
ATOM 2330 C C . PHE A 1 282 ? 4.029 -1.292 -13.839 1.00 87.94 282 PHE A C 1
ATOM 2332 O O . PHE A 1 282 ? 4.691 -0.260 -13.781 1.00 87.94 282 PHE A O 1
ATOM 2339 N N . GLN A 1 283 ? 2.753 -1.301 -14.222 1.00 89.94 283 GLN A N 1
ATOM 2340 C CA . GLN A 1 283 ? 2.077 -0.099 -14.709 1.00 89.94 283 GLN A CA 1
ATOM 2341 C C . GLN A 1 283 ? 1.937 0.968 -13.613 1.00 89.94 283 GLN A C 1
ATOM 2343 O O . GLN A 1 283 ? 2.254 2.133 -13.854 1.00 89.94 283 GLN A O 1
ATOM 2348 N N . ASN A 1 284 ? 1.558 0.582 -12.389 1.00 93.25 284 ASN A N 1
ATOM 2349 C CA . ASN A 1 284 ? 1.427 1.526 -11.274 1.00 93.25 284 ASN A CA 1
ATOM 2350 C C . ASN A 1 284 ? 2.785 2.020 -10.758 1.00 93.25 284 ASN A C 1
ATOM 2352 O O . ASN A 1 284 ? 2.919 3.197 -10.427 1.00 93.25 284 ASN A O 1
ATOM 2356 N N . VAL A 1 285 ? 3.819 1.169 -10.742 1.00 92.00 285 VAL A N 1
ATOM 2357 C CA . VAL A 1 285 ? 5.181 1.601 -10.390 1.00 92.00 285 VAL A CA 1
ATOM 2358 C C . VAL A 1 285 ? 5.755 2.540 -11.450 1.00 92.00 285 VAL A C 1
ATOM 2360 O O . VAL A 1 285 ? 6.398 3.521 -11.088 1.00 92.00 285 VAL A O 1
ATOM 2363 N N . MET A 1 286 ? 5.506 2.301 -12.741 1.00 88.75 286 MET A N 1
ATOM 2364 C CA . MET A 1 286 ? 5.924 3.226 -13.799 1.00 88.75 286 MET A CA 1
ATOM 2365 C C . MET A 1 286 ? 5.219 4.582 -13.682 1.00 88.75 286 MET A C 1
ATOM 2367 O O . MET A 1 286 ? 5.872 5.622 -13.782 1.00 88.75 286 MET A O 1
ATOM 2371 N N . ALA A 1 287 ? 3.905 4.581 -13.431 1.00 89.75 287 ALA A N 1
ATOM 2372 C CA . ALA A 1 287 ? 3.147 5.806 -13.186 1.00 89.75 287 ALA A CA 1
ATOM 2373 C C . ALA A 1 287 ? 3.708 6.580 -11.985 1.00 89.75 287 ALA A C 1
ATOM 2375 O O . ALA A 1 287 ? 4.004 7.769 -12.102 1.00 89.75 287 ALA A O 1
ATOM 2376 N N . PHE A 1 288 ? 3.963 5.886 -10.875 1.00 90.81 288 PHE A N 1
ATOM 2377 C CA . PHE A 1 288 ? 4.596 6.462 -9.692 1.00 90.81 288 PHE A CA 1
ATOM 2378 C C . PHE A 1 288 ? 5.976 7.049 -10.012 1.00 90.81 288 PHE A C 1
ATOM 2380 O O . PHE A 1 288 ? 6.273 8.189 -9.662 1.00 90.81 288 PHE A O 1
ATOM 2387 N N . GLU A 1 289 ? 6.820 6.315 -10.740 1.00 86.94 289 GLU A N 1
ATOM 2388 C CA . GLU A 1 289 ? 8.163 6.784 -11.067 1.00 86.94 289 GLU A CA 1
ATOM 2389 C C . GLU A 1 289 ? 8.172 8.078 -11.877 1.00 86.94 289 GLU A C 1
ATOM 2391 O O . GLU A 1 289 ? 9.001 8.952 -11.620 1.00 86.94 289 GLU A O 1
ATOM 2396 N N . ILE A 1 290 ? 7.257 8.202 -12.833 1.00 84.50 290 ILE A N 1
ATOM 2397 C CA . ILE A 1 290 ? 7.130 9.387 -13.685 1.00 84.50 290 ILE A CA 1
ATOM 2398 C C . ILE A 1 290 ? 6.601 10.584 -12.901 1.00 84.50 290 ILE A C 1
ATOM 2400 O O . ILE A 1 290 ? 7.071 11.701 -13.117 1.00 84.50 290 ILE A O 1
ATOM 2404 N N . CYS A 1 291 ? 5.657 10.362 -11.985 1.00 84.12 291 CYS A N 1
ATOM 2405 C CA . CYS A 1 291 ? 5.084 11.434 -11.180 1.00 84.12 291 CYS A CA 1
ATOM 2406 C C . CYS A 1 291 ? 6.033 11.925 -10.074 1.00 84.12 291 CYS A C 1
ATOM 2408 O O . CYS A 1 291 ? 6.030 13.110 -9.744 1.00 84.12 291 CYS A O 1
ATOM 2410 N N . THR A 1 292 ? 6.847 11.039 -9.493 1.00 82.31 292 THR A N 1
ATOM 2411 C CA . THR A 1 292 ? 7.617 11.344 -8.276 1.00 82.31 292 THR A CA 1
ATOM 2412 C C . THR A 1 292 ? 9.098 11.619 -8.539 1.00 82.31 292 THR A C 1
ATOM 2414 O O . THR A 1 292 ? 9.713 12.447 -7.860 1.00 82.31 292 THR A O 1
ATOM 2417 N N . TYR A 1 293 ? 9.717 10.936 -9.504 1.00 75.19 293 TYR A N 1
ATOM 2418 C CA . TYR A 1 293 ? 11.169 10.947 -9.664 1.00 75.19 293 TYR A CA 1
ATOM 2419 C C . TYR A 1 293 ? 11.615 11.736 -10.895 1.00 75.19 293 TYR A C 1
ATOM 2421 O O . TYR A 1 293 ? 10.969 11.786 -11.936 1.00 75.19 293 TYR A O 1
ATOM 2429 N N . LYS A 1 294 ? 12.807 12.338 -10.802 1.00 68.31 294 LYS A N 1
ATOM 2430 C CA . LYS A 1 294 ? 13.497 12.836 -12.000 1.00 68.31 294 LYS A CA 1
ATOM 2431 C C . LYS A 1 294 ? 13.850 11.645 -12.887 1.00 68.31 294 LYS A C 1
ATOM 2433 O O . LYS A 1 294 ? 14.278 10.627 -12.360 1.00 68.31 294 LYS A O 1
ATOM 2438 N N . LEU A 1 295 ? 13.828 11.835 -14.207 1.00 63.94 295 LEU A N 1
ATOM 2439 C CA . LEU A 1 295 ? 14.042 10.782 -15.217 1.00 63.94 295 LEU A CA 1
ATOM 2440 C C . LEU A 1 295 ? 15.209 9.819 -14.933 1.00 63.94 295 LEU A C 1
ATOM 2442 O O . LEU A 1 295 ? 15.096 8.614 -15.138 1.00 63.94 295 LEU A O 1
ATOM 2446 N N . LYS A 1 296 ? 16.331 10.330 -14.408 1.00 59.06 296 LYS A N 1
ATOM 2447 C CA . LYS A 1 296 ? 17.507 9.511 -14.060 1.00 59.06 296 LYS A CA 1
ATOM 2448 C C . LYS A 1 296 ? 17.282 8.502 -12.919 1.00 59.06 296 LYS A C 1
ATOM 2450 O O . LYS A 1 296 ? 18.111 7.623 -12.735 1.00 59.06 296 LYS A O 1
ATOM 2455 N N . TYR A 1 297 ? 16.196 8.637 -12.164 1.00 66.00 297 TYR A N 1
ATOM 2456 C CA . TYR A 1 297 ? 15.824 7.795 -11.023 1.00 66.00 297 TYR A CA 1
ATOM 2457 C C . TYR A 1 297 ? 14.560 6.953 -11.286 1.00 66.00 297 TYR A C 1
ATOM 2459 O O . TYR A 1 297 ? 14.098 6.246 -10.386 1.00 66.00 297 TYR A O 1
ATOM 2467 N N . CYS A 1 298 ? 14.008 7.012 -12.504 1.00 69.44 298 CYS A N 1
ATOM 2468 C CA . CYS A 1 298 ? 12.909 6.156 -12.951 1.00 69.44 298 CYS A CA 1
ATOM 2469 C C . CYS A 1 298 ? 13.482 4.803 -13.413 1.00 69.44 298 CYS A C 1
ATOM 2471 O O . CYS A 1 298 ? 13.632 4.546 -14.606 1.00 69.44 298 CYS A O 1
ATOM 2473 N N . HIS A 1 299 ? 13.929 3.976 -12.468 1.00 72.31 299 HIS A N 1
ATOM 2474 C CA . HIS A 1 299 ? 14.640 2.734 -12.770 1.00 72.31 299 HIS A CA 1
ATOM 2475 C C . HIS A 1 299 ? 13.739 1.696 -13.434 1.00 72.31 299 HIS A C 1
ATOM 2477 O O . HIS A 1 299 ? 14.199 0.987 -14.311 1.00 72.31 299 HIS A O 1
ATOM 2483 N N . VAL A 1 300 ? 12.469 1.595 -13.066 1.00 73.75 300 VAL A N 1
ATOM 2484 C CA . VAL A 1 300 ? 11.552 0.653 -13.715 1.00 73.75 300 VAL A CA 1
ATOM 2485 C C . VAL A 1 300 ? 11.199 1.146 -15.120 1.00 73.75 300 VAL A C 1
ATOM 2487 O O . VAL A 1 300 ? 11.330 0.379 -16.072 1.00 73.75 300 VAL A O 1
ATOM 2490 N N . CYS A 1 301 ? 10.882 2.436 -15.282 1.00 70.69 301 CYS A N 1
ATOM 2491 C CA . CYS A 1 301 ? 10.584 3.024 -16.598 1.00 70.69 301 CYS A CA 1
ATOM 2492 C C . CYS A 1 301 ? 11.769 2.998 -17.571 1.00 70.69 301 CYS A C 1
ATOM 2494 O O . CYS A 1 301 ? 11.572 3.001 -18.779 1.00 70.69 301 CYS A O 1
ATOM 2496 N N . ASN A 1 302 ? 13.006 3.031 -17.070 1.00 62.53 302 ASN A N 1
ATOM 2497 C CA . ASN A 1 302 ? 14.196 2.995 -17.923 1.00 62.53 302 ASN A CA 1
ATOM 2498 C C . ASN A 1 302 ? 14.573 1.566 -18.363 1.00 62.53 302 ASN A C 1
ATOM 2500 O O . ASN A 1 302 ? 15.454 1.418 -19.209 1.00 62.53 302 ASN A O 1
ATOM 2504 N N . PHE A 1 303 ? 13.962 0.524 -17.786 1.00 61.41 303 PHE A N 1
ATOM 2505 C CA . PHE A 1 303 ? 14.303 -0.881 -18.048 1.00 61.41 303 PHE A CA 1
ATOM 2506 C C . PHE A 1 303 ? 13.203 -1.675 -18.782 1.00 61.41 303 PHE A C 1
ATOM 2508 O O . PHE A 1 303 ? 13.538 -2.662 -19.442 1.00 61.41 303 PHE A O 1
ATOM 2515 N N . LEU A 1 304 ? 11.929 -1.277 -18.673 1.00 54.69 304 LEU A N 1
ATOM 2516 C CA . LEU A 1 304 ? 10.759 -1.924 -19.297 1.00 54.69 304 LEU A CA 1
ATOM 2517 C C . LEU A 1 304 ? 10.201 -1.091 -20.449 1.00 54.69 304 LEU A C 1
ATOM 2519 O O . LEU A 1 304 ? 9.835 -1.692 -21.488 1.00 54.69 304 LEU A O 1
#

Radius of gyration: 21.22 Å; chains: 1; bounding box: 58×44×60 Å

Foldseek 3Di:
DPPQPPLVVLVVPPDDDQPAFPQAQQEDQDPVLCVVPVVLQDQDAAAAADLCPPPPNNVVVVVVLVVLVVVVVVQADPVLLVVLLVVCVVCVVVQVSRYRDSDPDRPDDVVVRSVRNSSRLSSVLSLLVCVVVVNDDCQCPVDPVSLLSVLLLQQRSNRWGFVVSNVSNVVSCVVPDDDDDPQVSLCVSLVAARAPDPDATTSLRRLVSSVPSLPDPDPPDPPDDPDQDDTPVRLVVVQEAEAEDEDDDQSVWDWDWDDDVDIYIYTYGYDDDDDSSVVSSLSRNQSSCSVPHDPVRSVSSSPD

Organism: NCBI:txid168575